Protein AF-A0A378J389-F1 (afdb_monomer_lite)

Secondary structure (DSSP, 8-state):
--HHHHHHHHHHHHHHHHHHHHTTTTTT--HHHHHTT-HHHHHHHHTT--HHHHHHHHHHHHHHHHHHHHHHHHHHHTT-HHHHHHHHHHHHHHHHHHHHHHHTSS-HHHHHHHHHHHHHHHHTSGGGGSTTHHHHHHHHHHHHHHHHHHTT--PPP--PPPHHHHHHHHHHHHHHHHHHHHTS-------------------

Structure (mmCIF, N/CA/C/O backbone):
data_AF-A0A378J389-F1
#
_entry.id   AF-A0A378J389-F1
#
loop_
_atom_site.group_PDB
_atom_site.id
_atom_site.type_symbol
_atom_site.label_atom_id
_atom_site.label_alt_id
_atom_site.label_comp_id
_atom_site.label_asym_id
_atom_site.label_entity_id
_atom_site.label_seq_id
_atom_site.pdbx_PDB_ins_code
_atom_site.Cartn_x
_atom_site.Cartn_y
_atom_site.Cartn_z
_atom_site.occupancy
_atom_site.B_iso_or_equiv
_atom_site.auth_seq_id
_atom_site.auth_comp_id
_atom_site.auth_asym_id
_atom_site.auth_atom_id
_atom_site.pdbx_PDB_model_num
ATOM 1 N N . MET A 1 1 ? -7.809 10.923 -11.460 1.00 64.62 1 MET A N 1
ATOM 2 C CA . MET A 1 1 ? -6.819 10.128 -10.706 1.00 64.62 1 MET A CA 1
ATOM 3 C C . MET A 1 1 ? -6.470 10.920 -9.461 1.00 64.62 1 MET A C 1
ATOM 5 O O . MET A 1 1 ? -6.227 12.112 -9.600 1.00 64.62 1 MET A O 1
ATOM 9 N N . GLU A 1 2 ? -6.548 10.323 -8.273 1.00 85.56 2 GLU A N 1
ATOM 10 C CA . GLU A 1 2 ? -6.145 11.009 -7.036 1.00 85.56 2 GLU A CA 1
ATOM 11 C C . GLU A 1 2 ? -4.616 11.111 -6.952 1.00 85.56 2 GLU A C 1
ATOM 13 O O . GLU A 1 2 ? -3.917 10.247 -7.480 1.00 85.56 2 GLU A O 1
ATOM 18 N N . GLU A 1 3 ? -4.092 12.140 -6.279 1.00 86.38 3 GLU A N 1
ATOM 19 C CA . GLU A 1 3 ? -2.645 12.399 -6.214 1.00 86.38 3 GLU A CA 1
ATOM 20 C C . GLU A 1 3 ? -1.865 11.205 -5.642 1.00 86.38 3 GLU A C 1
ATOM 22 O O . GLU A 1 3 ? -0.914 10.741 -6.265 1.00 86.38 3 GLU A O 1
ATOM 27 N N . ASN A 1 4 ? -2.312 10.641 -4.515 1.00 86.88 4 ASN A N 1
ATOM 28 C CA . ASN A 1 4 ? -1.621 9.515 -3.874 1.00 86.88 4 ASN A CA 1
ATOM 29 C C . ASN A 1 4 ? -1.619 8.260 -4.760 1.00 86.88 4 ASN A C 1
ATOM 31 O O . ASN A 1 4 ? -0.633 7.526 -4.782 1.00 86.88 4 ASN A O 1
ATOM 35 N N . HIS A 1 5 ? -2.689 8.042 -5.536 1.00 92.25 5 HIS A N 1
ATOM 36 C CA . HIS A 1 5 ? -2.737 6.956 -6.517 1.00 92.25 5 HIS A CA 1
ATOM 37 C C . HIS A 1 5 ? -1.749 7.199 -7.656 1.00 92.25 5 HIS A C 1
ATOM 39 O O . HIS A 1 5 ? -0.989 6.300 -7.997 1.00 92.25 5 HIS A O 1
ATOM 45 N N . PHE A 1 6 ? -1.716 8.412 -8.212 1.00 91.00 6 PHE A N 1
ATOM 46 C CA . PHE A 1 6 ? -0.769 8.769 -9.268 1.00 91.00 6 PHE A CA 1
ATOM 47 C C . PHE A 1 6 ? 0.686 8.588 -8.818 1.00 91.00 6 PHE A C 1
ATOM 49 O O . PHE A 1 6 ? 1.478 7.982 -9.541 1.00 91.00 6 PHE A O 1
ATOM 56 N N . VAL A 1 7 ? 1.032 9.062 -7.619 1.00 90.19 7 VAL A N 1
ATOM 57 C CA . VAL A 1 7 ? 2.384 8.933 -7.055 1.00 90.19 7 VAL A CA 1
ATOM 58 C C . VAL A 1 7 ? 2.763 7.463 -6.894 1.00 90.19 7 VAL A C 1
ATOM 60 O O . VAL A 1 7 ? 3.784 7.044 -7.434 1.00 90.19 7 VAL A O 1
ATOM 63 N N . LEU A 1 8 ? 1.921 6.660 -6.236 1.00 92.56 8 LEU A N 1
ATOM 64 C CA . LEU A 1 8 ? 2.205 5.240 -6.025 1.00 92.56 8 LEU A CA 1
ATOM 65 C C . LEU A 1 8 ? 2.329 4.484 -7.357 1.00 92.56 8 LEU A C 1
ATOM 67 O O . LEU A 1 8 ? 3.293 3.752 -7.566 1.00 92.56 8 LEU A O 1
ATOM 71 N N . PHE A 1 9 ? 1.387 4.698 -8.279 1.00 93.38 9 PHE A N 1
ATOM 72 C CA . PHE A 1 9 ? 1.387 4.071 -9.601 1.00 93.38 9 PHE A CA 1
ATOM 73 C C . PHE A 1 9 ? 2.662 4.393 -10.386 1.00 93.38 9 PHE A C 1
ATOM 75 O O . PHE A 1 9 ? 3.347 3.494 -10.872 1.00 93.38 9 PHE A O 1
ATOM 82 N N . THR A 1 10 ? 3.014 5.675 -10.485 1.00 92.00 10 THR A N 1
ATOM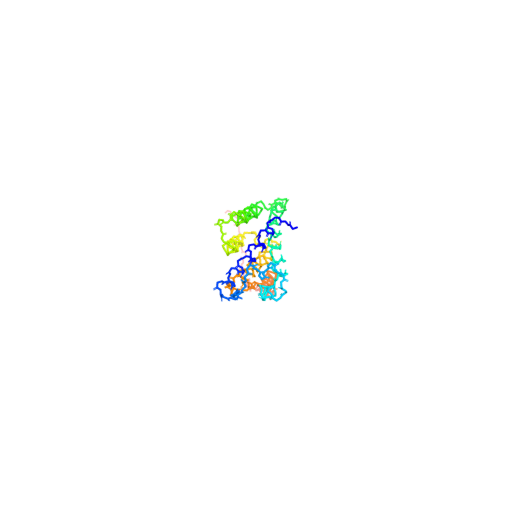 83 C CA . THR A 1 10 ? 4.190 6.102 -11.254 1.00 92.00 10 THR A CA 1
ATOM 84 C C . THR A 1 10 ? 5.492 5.617 -10.630 1.00 92.00 10 THR A C 1
ATOM 86 O O . THR A 1 10 ? 6.368 5.158 -11.359 1.00 92.00 10 THR A O 1
ATOM 89 N N . GLN A 1 11 ? 5.623 5.644 -9.305 1.00 90.75 11 GLN A N 1
ATOM 90 C CA . GLN A 1 11 ? 6.822 5.147 -8.632 1.00 90.75 11 GLN A CA 1
ATOM 91 C C . GLN A 1 11 ? 6.994 3.631 -8.769 1.00 90.75 11 GLN A C 1
ATOM 93 O O . GLN A 1 11 ? 8.120 3.178 -8.972 1.00 90.75 11 GLN A O 1
ATOM 98 N N . VAL A 1 12 ? 5.908 2.848 -8.728 1.00 91.81 12 VAL A N 1
ATOM 99 C CA . VAL A 1 12 ? 5.960 1.405 -9.021 1.00 91.81 12 VAL A CA 1
ATOM 100 C C . VAL A 1 12 ? 6.479 1.171 -10.439 1.00 91.81 12 VAL A C 1
ATOM 102 O O . VAL A 1 12 ? 7.431 0.413 -10.616 1.00 91.81 12 VAL A O 1
ATOM 105 N N . LEU A 1 13 ? 5.928 1.867 -11.441 1.00 90.62 13 LEU A N 1
ATOM 106 C CA . LEU A 1 13 ? 6.388 1.728 -12.826 1.00 90.62 13 LEU A CA 1
ATOM 107 C C . LEU A 1 13 ? 7.851 2.136 -12.996 1.00 90.62 13 LEU A C 1
ATOM 109 O O . LEU A 1 13 ? 8.613 1.419 -13.639 1.00 90.62 13 LEU A O 1
ATOM 113 N N . LEU A 1 14 ? 8.267 3.259 -12.406 1.00 88.69 14 LEU A N 1
ATOM 114 C CA . LEU A 1 14 ? 9.658 3.704 -12.461 1.00 88.69 14 LEU A CA 1
ATOM 115 C C . LEU A 1 14 ? 10.602 2.679 -11.831 1.00 88.69 14 LEU A C 1
ATOM 117 O O . LEU A 1 14 ? 11.684 2.449 -12.365 1.00 88.69 14 LEU A O 1
ATOM 121 N N . ASN A 1 15 ? 10.195 2.040 -10.733 1.00 87.25 15 ASN A N 1
ATOM 122 C CA . ASN A 1 15 ? 10.995 1.001 -10.099 1.00 87.25 15 ASN A CA 1
ATOM 123 C C . ASN A 1 15 ? 11.129 -0.235 -11.004 1.00 87.25 15 ASN A C 1
ATOM 125 O O . ASN A 1 15 ? 12.244 -0.665 -11.280 1.00 87.25 15 ASN A O 1
ATOM 129 N N . ILE A 1 16 ? 10.024 -0.726 -11.576 1.00 87.12 16 ILE A N 1
ATOM 130 C CA . ILE A 1 16 ? 10.039 -1.852 -12.529 1.00 87.12 16 ILE A CA 1
ATOM 131 C C . ILE A 1 16 ? 10.937 -1.547 -13.737 1.00 87.12 16 ILE A C 1
ATOM 133 O O . ILE A 1 16 ? 11.738 -2.383 -14.155 1.00 87.12 16 ILE A O 1
ATOM 137 N N . LEU A 1 17 ? 10.839 -0.339 -14.299 1.00 85.31 17 LEU A N 1
ATOM 138 C CA . LEU A 1 17 ? 11.673 0.079 -15.428 1.00 85.31 17 LEU A CA 1
ATOM 139 C C . LEU A 1 17 ? 13.155 0.186 -15.048 1.00 85.31 17 LEU A C 1
ATOM 141 O O . LEU A 1 17 ? 14.019 -0.174 -15.849 1.00 85.31 17 LEU A O 1
ATOM 145 N N . ASN A 1 18 ? 13.459 0.654 -13.836 1.00 84.56 18 ASN A N 1
ATOM 146 C CA . ASN A 1 18 ? 14.826 0.701 -13.326 1.00 84.56 18 ASN A CA 1
ATOM 147 C C . ASN A 1 18 ? 15.411 -0.702 -13.141 1.00 84.56 18 ASN A C 1
ATOM 149 O O . ASN A 1 18 ? 16.563 -0.911 -13.512 1.00 84.56 18 ASN A O 1
ATOM 153 N N . GLU A 1 19 ? 14.639 -1.659 -12.627 1.00 84.06 19 GLU A N 1
ATOM 154 C CA . GLU A 1 19 ? 15.080 -3.053 -12.508 1.00 84.06 19 GLU A CA 1
ATOM 155 C C . GLU A 1 19 ? 15.319 -3.681 -13.883 1.00 84.06 19 GLU A C 1
ATOM 157 O O . GLU A 1 19 ? 16.416 -4.167 -14.145 1.00 84.06 19 GLU A O 1
ATOM 162 N N . LYS A 1 20 ? 14.390 -3.527 -14.835 1.00 85.00 20 LYS A N 1
ATOM 163 C CA . LYS A 1 20 ? 14.614 -3.970 -16.224 1.00 85.00 20 LYS A CA 1
ATOM 164 C C . LYS A 1 20 ? 15.880 -3.375 -16.842 1.00 85.00 20 LYS A C 1
ATOM 166 O O . LYS A 1 20 ? 16.585 -4.051 -17.589 1.00 85.00 20 LYS A O 1
ATOM 171 N N . LYS A 1 21 ? 16.169 -2.102 -16.553 1.00 83.50 21 LYS A N 1
ATOM 172 C CA . LYS A 1 21 ? 17.396 -1.442 -17.006 1.00 83.50 21 LYS A CA 1
ATOM 173 C C . LYS A 1 21 ? 18.640 -2.049 -16.352 1.00 83.50 21 LYS A C 1
ATOM 175 O O . LYS A 1 21 ? 19.633 -2.241 -17.042 1.00 83.50 21 LYS A O 1
ATOM 180 N N . LYS A 1 22 ? 18.606 -2.356 -15.051 1.00 83.88 22 LYS A N 1
ATOM 181 C CA . LYS A 1 22 ? 19.713 -3.031 -14.347 1.00 83.88 22 LYS A CA 1
ATOM 182 C C . LYS A 1 22 ? 19.955 -4.446 -14.876 1.00 83.88 22 LYS A C 1
ATOM 184 O O . LYS A 1 22 ? 21.102 -4.867 -14.952 1.00 83.88 22 LYS A O 1
ATOM 189 N N . GLU A 1 23 ? 18.896 -5.146 -15.273 1.00 85.31 23 GLU A N 1
ATOM 190 C CA . GLU A 1 23 ? 18.946 -6.486 -15.875 1.00 85.31 23 GLU A CA 1
ATOM 191 C C . GLU A 1 23 ? 19.407 -6.488 -17.346 1.00 85.31 23 GLU A C 1
ATOM 193 O O . GLU A 1 23 ? 19.479 -7.550 -17.961 1.00 85.31 23 GLU A O 1
ATOM 198 N N . GLY A 1 24 ? 19.673 -5.322 -17.947 1.00 84.12 24 GLY A N 1
ATOM 199 C CA . GLY A 1 24 ? 20.042 -5.201 -19.363 1.00 84.12 24 GLY A CA 1
ATOM 200 C C . GLY A 1 24 ? 18.889 -5.468 -20.342 1.00 84.12 24 GLY A C 1
ATOM 201 O O . GLY A 1 24 ? 19.076 -5.485 -21.555 1.00 84.12 24 GLY A O 1
ATOM 202 N N . ARG A 1 25 ? 17.651 -5.631 -19.855 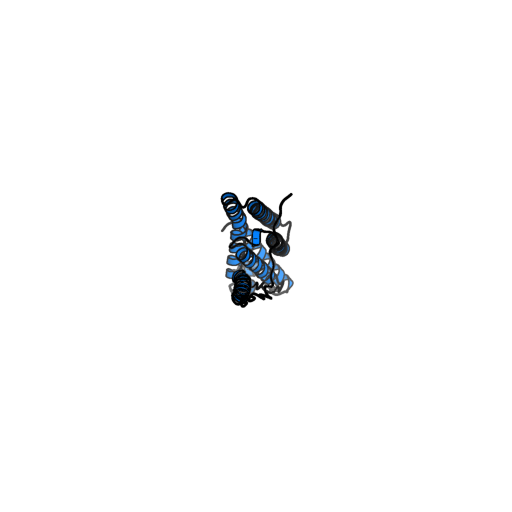1.00 80.19 25 ARG A N 1
ATOM 203 C CA . ARG A 1 25 ? 16.466 -5.910 -20.694 1.00 80.19 25 ARG A CA 1
ATOM 204 C C . ARG A 1 25 ? 16.022 -4.719 -21.540 1.00 80.19 25 ARG A C 1
ATOM 206 O O . ARG A 1 25 ? 15.191 -4.872 -22.427 1.00 80.19 25 ARG A O 1
ATOM 213 N N . LEU A 1 26 ? 16.553 -3.536 -21.243 1.00 80.94 26 LEU A N 1
ATOM 214 C CA . LEU A 1 26 ? 16.346 -2.307 -22.009 1.00 80.94 26 LEU A CA 1
ATOM 215 C C . LEU A 1 26 ? 17.636 -1.853 -22.713 1.00 80.94 26 LEU A C 1
ATOM 217 O O . LEU A 1 26 ? 17.726 -0.700 -23.143 1.00 80.94 26 LEU A O 1
ATOM 221 N N . ASP A 1 27 ? 18.637 -2.731 -22.830 1.00 80.00 27 ASP A N 1
ATOM 222 C CA . ASP A 1 27 ? 19.871 -2.424 -23.548 1.00 80.00 27 ASP A CA 1
ATOM 223 C C . ASP A 1 27 ? 19.568 -2.154 -25.026 1.00 80.00 27 ASP A C 1
ATOM 225 O O . ASP A 1 27 ? 18.844 -2.890 -25.693 1.00 80.00 27 ASP A O 1
ATOM 229 N N . GLY A 1 28 ? 20.101 -1.046 -25.540 1.00 73.75 28 GLY A N 1
ATOM 230 C CA . GLY A 1 28 ? 19.821 -0.578 -26.899 1.00 73.75 28 GLY A CA 1
ATOM 231 C C . GLY A 1 28 ? 18.602 0.341 -27.028 1.00 73.75 28 GLY A C 1
ATOM 232 O O . GLY A 1 28 ? 18.450 0.965 -28.074 1.00 73.75 28 GLY A O 1
ATOM 233 N N . VAL A 1 29 ? 17.788 0.520 -25.979 1.00 77.19 29 VAL A N 1
ATOM 234 C CA . VAL A 1 29 ? 16.729 1.544 -25.967 1.00 77.19 29 VAL A CA 1
ATOM 235 C C . VAL A 1 29 ? 17.348 2.911 -25.688 1.00 77.19 29 VAL A C 1
ATOM 237 O O . VAL A 1 29 ? 17.803 3.190 -24.576 1.00 77.19 29 VAL A O 1
ATOM 240 N N . THR A 1 30 ? 17.350 3.804 -26.681 1.00 72.62 30 THR A N 1
ATOM 241 C CA . THR A 1 30 ? 17.824 5.180 -26.491 1.00 72.62 30 THR A CA 1
ATOM 242 C C . THR A 1 30 ? 16.673 6.163 -26.298 1.00 72.62 30 THR A C 1
ATOM 244 O O . THR A 1 30 ? 15.540 5.951 -26.730 1.00 72.62 30 THR A O 1
ATOM 247 N N . TYR A 1 31 ? 16.981 7.320 -25.707 1.00 68.19 31 TYR A N 1
ATOM 248 C CA . TYR A 1 31 ? 16.028 8.428 -25.597 1.00 68.19 31 TYR A CA 1
ATOM 249 C C . TYR A 1 31 ? 15.457 8.859 -26.963 1.00 68.19 31 TYR A C 1
ATOM 251 O O . TYR A 1 31 ? 14.295 9.250 -27.056 1.00 68.19 31 TYR A O 1
ATOM 259 N N . LYS A 1 32 ? 16.246 8.746 -28.043 1.00 74.12 32 LYS A N 1
ATOM 260 C CA . LYS A 1 32 ? 15.783 9.062 -29.402 1.00 74.12 32 LYS A CA 1
ATOM 261 C C . LYS A 1 32 ? 14.714 8.086 -29.888 1.00 74.12 32 LYS A C 1
ATOM 263 O O . LYS A 1 32 ? 13.787 8.520 -30.566 1.00 74.12 32 LYS A O 1
ATOM 268 N N . ASP A 1 33 ? 14.822 6.813 -29.532 1.00 69.44 33 ASP A N 1
ATOM 269 C CA . ASP A 1 33 ? 13.884 5.775 -29.972 1.00 69.44 33 ASP A CA 1
ATOM 270 C C . ASP A 1 33 ? 12.539 5.917 -29.247 1.00 69.44 33 ASP A C 1
ATOM 272 O O . ASP A 1 33 ? 11.474 5.822 -29.857 1.00 69.44 33 ASP A O 1
ATOM 276 N N . VAL A 1 34 ? 12.583 6.307 -27.967 1.00 69.31 34 VAL A N 1
ATOM 277 C CA . VAL A 1 34 ? 11.392 6.679 -27.186 1.00 69.31 34 VAL A CA 1
ATOM 278 C C . VAL A 1 34 ? 10.692 7.909 -27.782 1.00 69.31 34 VAL A C 1
ATOM 280 O O . VAL A 1 34 ? 9.468 7.916 -27.929 1.00 69.31 34 VAL A O 1
ATOM 283 N N . LEU A 1 35 ? 11.445 8.945 -28.175 1.00 70.19 35 LEU A N 1
ATOM 284 C CA . LEU A 1 35 ? 10.883 10.169 -28.763 1.00 70.19 35 LEU A CA 1
ATOM 285 C C . LEU A 1 35 ? 10.208 9.945 -30.121 1.00 70.19 35 LEU A C 1
ATOM 287 O O . LEU A 1 35 ? 9.231 10.626 -30.437 1.00 70.19 35 LEU A O 1
ATOM 291 N N . LYS A 1 36 ? 10.703 8.993 -30.918 1.00 77.25 36 LYS A N 1
ATOM 292 C CA . LYS A 1 36 ? 10.116 8.635 -32.217 1.00 77.25 36 LYS A CA 1
ATOM 293 C C . LYS A 1 36 ? 8.799 7.863 -32.100 1.00 77.25 36 LYS A C 1
ATOM 295 O O . LYS A 1 36 ? 8.143 7.664 -33.118 1.00 77.25 36 LYS A O 1
ATOM 300 N N . LYS A 1 37 ? 8.388 7.474 -30.883 1.00 65.88 37 LYS A N 1
ATOM 301 C CA . LYS A 1 37 ? 7.167 6.696 -30.608 1.00 65.88 37 LYS A CA 1
ATOM 302 C C . LYS A 1 37 ? 7.091 5.410 -31.435 1.00 65.88 37 LYS A C 1
ATOM 304 O O . LYS A 1 37 ? 6.016 5.026 -31.892 1.00 65.88 37 LYS A O 1
ATOM 309 N N . GLU A 1 38 ? 8.228 4.755 -31.650 1.00 73.62 38 GLU A N 1
ATOM 310 C CA . GLU A 1 38 ? 8.248 3.481 -32.361 1.00 73.62 38 GLU A CA 1
ATOM 311 C C . GLU A 1 38 ? 7.512 2.429 -31.522 1.00 73.62 38 GLU A C 1
ATOM 313 O O . GLU A 1 38 ? 7.864 2.192 -30.363 1.00 73.62 38 GLU A O 1
ATOM 318 N N . ASN A 1 39 ? 6.475 1.808 -32.095 1.00 76.50 39 ASN A N 1
ATOM 319 C CA . ASN A 1 39 ? 5.647 0.825 -31.385 1.00 76.50 39 ASN A CA 1
ATOM 320 C C . ASN A 1 39 ? 6.500 -0.313 -30.802 1.00 76.50 39 ASN A C 1
ATOM 322 O O . ASN A 1 39 ? 6.307 -0.679 -29.654 1.00 76.50 39 ASN A O 1
ATOM 326 N N . ASN A 1 40 ? 7.535 -0.753 -31.521 1.00 80.31 40 ASN A N 1
ATOM 327 C CA . ASN A 1 40 ? 8.441 -1.814 -31.075 1.00 80.31 40 ASN A CA 1
ATOM 328 C C . ASN A 1 40 ? 9.194 -1.464 -29.777 1.00 80.31 40 ASN A C 1
ATOM 330 O O . ASN A 1 40 ? 9.397 -2.322 -28.923 1.00 80.31 40 ASN A O 1
ATOM 334 N N . VAL A 1 41 ? 9.601 -0.202 -29.610 1.00 79.94 41 VAL A N 1
ATOM 335 C CA . VAL A 1 41 ? 10.307 0.272 -28.405 1.00 79.94 41 VAL A CA 1
ATOM 336 C C . VAL A 1 41 ? 9.339 0.352 -27.234 1.00 79.94 41 VAL A C 1
ATOM 338 O O . VAL A 1 41 ? 9.673 -0.029 -26.114 1.00 79.94 41 VAL A O 1
ATOM 341 N N . ARG A 1 42 ? 8.117 0.829 -27.494 1.00 79.31 42 ARG A N 1
ATOM 342 C CA . ARG A 1 42 ? 7.044 0.843 -26.501 1.00 79.31 42 ARG A CA 1
ATOM 343 C C . ARG A 1 42 ? 6.718 -0.578 -26.037 1.00 79.31 42 ARG A C 1
ATOM 345 O O . ARG A 1 42 ? 6.635 -0.797 -24.833 1.00 79.31 42 ARG A O 1
ATOM 352 N N . ASP A 1 43 ? 6.568 -1.513 -26.965 1.00 84.31 43 ASP A N 1
ATOM 353 C CA . ASP A 1 43 ? 6.239 -2.905 -26.665 1.00 84.31 43 ASP A CA 1
ATOM 354 C C . ASP A 1 43 ? 7.352 -3.564 -25.842 1.00 84.31 43 ASP A C 1
ATOM 356 O O . ASP A 1 43 ? 7.060 -4.191 -24.830 1.00 84.31 43 ASP A O 1
ATOM 360 N N . LEU A 1 44 ? 8.625 -3.318 -26.178 1.00 84.38 44 LEU A N 1
ATOM 361 C CA . LEU A 1 44 ? 9.777 -3.799 -25.406 1.00 84.38 44 LEU A CA 1
ATOM 362 C C . LEU A 1 44 ? 9.808 -3.241 -23.970 1.00 84.38 44 LEU A C 1
ATOM 364 O O . LEU A 1 44 ? 10.035 -3.972 -23.003 1.00 84.38 44 LEU A O 1
ATOM 368 N N . ILE A 1 45 ? 9.542 -1.940 -23.803 1.00 82.62 45 ILE A N 1
ATOM 369 C CA . ILE A 1 45 ? 9.490 -1.295 -22.481 1.00 82.62 45 ILE A CA 1
ATOM 370 C C . ILE A 1 45 ? 8.418 -1.951 -21.604 1.00 82.62 45 ILE A C 1
ATOM 372 O O . ILE A 1 45 ? 8.677 -2.263 -20.437 1.00 82.62 45 ILE A O 1
ATOM 376 N N . TRP A 1 46 ? 7.233 -2.201 -22.164 1.00 86.44 46 TRP A N 1
ATOM 377 C CA . TRP A 1 46 ? 6.086 -2.735 -21.425 1.00 86.44 46 TRP A CA 1
ATOM 378 C C . TRP A 1 46 ? 5.987 -4.263 -21.432 1.00 86.44 46 TRP A C 1
ATOM 380 O O . TRP A 1 46 ?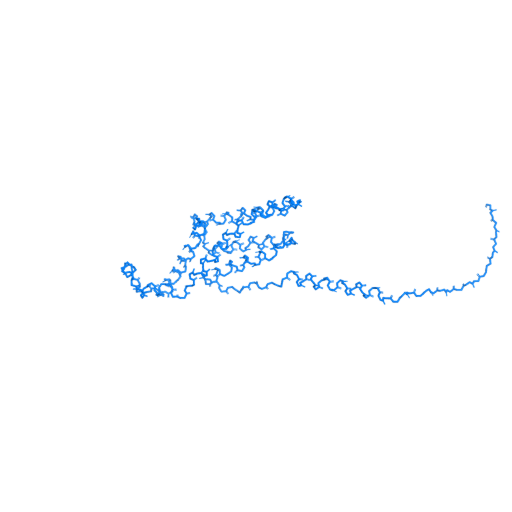 5.121 -4.813 -20.761 1.00 86.44 46 TRP A O 1
ATOM 390 N N . GLU A 1 47 ? 6.893 -4.964 -22.111 1.00 87.00 47 GLU A N 1
ATOM 391 C CA . GLU A 1 47 ? 6.876 -6.423 -22.209 1.00 87.00 47 GLU A CA 1
ATOM 392 C C . GLU A 1 47 ? 6.873 -7.086 -20.821 1.00 87.00 47 GLU A C 1
ATOM 394 O O . GLU A 1 47 ? 7.769 -6.863 -20.005 1.00 87.00 47 GLU A O 1
ATOM 399 N N . GLY A 1 48 ? 5.863 -7.907 -20.531 1.00 84.06 48 GLY A N 1
ATOM 400 C CA . GLY A 1 48 ? 5.731 -8.573 -19.232 1.00 84.06 48 GLY A CA 1
ATOM 401 C C . GLY A 1 48 ? 5.337 -7.653 -18.068 1.00 84.06 48 GLY A C 1
ATOM 402 O O . GLY A 1 48 ? 5.424 -8.082 -16.922 1.00 84.06 48 GLY A O 1
ATOM 403 N N . ILE A 1 49 ? 4.915 -6.412 -18.337 1.00 86.81 49 ILE A N 1
ATOM 404 C CA . ILE A 1 49 ? 4.334 -5.500 -17.344 1.00 86.81 49 ILE A CA 1
ATOM 405 C C . ILE A 1 49 ? 2.818 -5.463 -17.549 1.00 86.81 49 ILE A C 1
ATOM 407 O O . ILE A 1 49 ? 2.333 -4.962 -18.563 1.00 86.81 49 ILE A O 1
ATOM 411 N N . ASP A 1 50 ? 2.065 -5.947 -16.564 1.00 89.62 50 ASP A N 1
ATOM 412 C CA . ASP A 1 50 ? 0.606 -5.822 -16.544 1.00 89.62 50 ASP A CA 1
ATOM 413 C C . ASP A 1 50 ? 0.205 -4.442 -15.995 1.00 89.62 50 ASP A C 1
ATOM 415 O O . ASP A 1 50 ? 0.022 -4.241 -14.791 1.00 89.62 50 ASP A O 1
ATOM 419 N N . LEU A 1 51 ? 0.134 -3.456 -16.894 1.00 89.00 51 LEU A N 1
ATOM 420 C CA . LEU A 1 51 ? -0.196 -2.071 -16.545 1.00 89.00 51 LEU A CA 1
ATOM 421 C C . LEU A 1 51 ? -1.583 -1.933 -15.911 1.00 89.00 51 LEU A C 1
ATOM 423 O O . LEU A 1 51 ? -1.741 -1.131 -14.988 1.00 89.00 51 LEU A O 1
ATOM 427 N N . ASP A 1 52 ? -2.562 -2.705 -16.384 1.00 91.12 52 ASP A N 1
ATOM 428 C CA . ASP A 1 52 ? -3.940 -2.638 -15.899 1.00 91.12 52 ASP A CA 1
ATOM 429 C C . ASP A 1 52 ? -4.029 -3.190 -14.474 1.00 91.12 52 ASP A C 1
ATOM 431 O O . ASP A 1 52 ? -4.629 -2.565 -13.595 1.00 91.12 52 ASP A O 1
ATOM 435 N N . GLN A 1 53 ? -3.353 -4.310 -14.200 1.00 92.00 53 GLN A N 1
ATOM 436 C CA . GLN A 1 53 ? -3.276 -4.857 -12.851 1.00 92.00 53 GLN A CA 1
ATOM 437 C C . GLN A 1 53 ? -2.545 -3.908 -11.895 1.00 92.00 53 GLN A C 1
ATOM 439 O O . GLN A 1 53 ? -3.028 -3.672 -10.787 1.00 92.00 53 GLN A O 1
ATOM 444 N N . ILE A 1 54 ? -1.408 -3.330 -12.300 1.00 92.12 54 ILE A N 1
ATOM 445 C CA . ILE A 1 54 ? -0.676 -2.364 -11.464 1.00 92.12 54 ILE A CA 1
ATOM 446 C C . ILE A 1 54 ? -1.554 -1.141 -11.179 1.00 92.12 54 ILE A C 1
ATOM 448 O O . ILE A 1 54 ? -1.611 -0.665 -10.041 1.00 92.12 54 ILE A O 1
ATOM 452 N N . TYR A 1 55 ? -2.276 -0.641 -12.182 1.00 93.31 55 TYR A N 1
ATOM 453 C CA . TYR A 1 55 ? -3.184 0.489 -12.018 1.00 93.31 55 TYR A CA 1
ATOM 454 C C . TYR A 1 55 ? -4.296 0.190 -11.008 1.00 93.31 55 TYR A C 1
ATOM 456 O O . TYR A 1 55 ? -4.505 0.980 -10.082 1.00 93.31 55 TYR A O 1
ATOM 464 N N . GLU A 1 56 ? -4.989 -0.942 -11.152 1.00 94.12 56 GLU A N 1
ATOM 465 C CA . GLU A 1 56 ? -6.105 -1.290 -10.270 1.00 94.12 56 GLU A CA 1
ATOM 466 C C . GLU A 1 56 ? -5.638 -1.625 -8.851 1.00 94.12 56 GLU A C 1
ATOM 468 O O . GLU A 1 56 ? -6.214 -1.116 -7.891 1.00 94.12 56 GLU A O 1
ATOM 473 N N . VAL A 1 57 ? -4.546 -2.372 -8.679 1.00 94.00 57 VAL A N 1
ATOM 474 C CA . VAL A 1 57 ? -4.058 -2.715 -7.335 1.00 94.00 57 VAL A CA 1
ATOM 475 C C . VAL A 1 57 ? -3.578 -1.472 -6.583 1.00 94.00 57 VAL A C 1
ATOM 477 O O . VAL A 1 57 ? -3.910 -1.298 -5.410 1.00 94.00 57 VAL A O 1
ATOM 480 N N . THR A 1 58 ? -2.844 -0.565 -7.237 1.00 94.38 58 THR A N 1
ATOM 481 C CA . THR A 1 58 ? -2.397 0.687 -6.593 1.00 94.38 58 THR A CA 1
ATOM 482 C C . THR A 1 58 ? -3.572 1.591 -6.215 1.00 94.38 58 THR A C 1
ATOM 484 O O . THR A 1 58 ? -3.571 2.188 -5.137 1.00 94.38 58 THR A O 1
ATOM 487 N N . LYS A 1 59 ? -4.616 1.640 -7.048 1.00 94.44 59 LYS A N 1
ATOM 488 C CA . LYS A 1 59 ? -5.869 2.347 -6.756 1.00 94.44 59 LYS A CA 1
ATOM 489 C C . LYS A 1 59 ? -6.576 1.759 -5.540 1.00 94.44 59 LYS A C 1
ATOM 491 O O . LYS A 1 59 ? -6.976 2.500 -4.643 1.00 94.44 59 LYS A O 1
ATOM 496 N N . GLU A 1 60 ? -6.719 0.439 -5.490 1.00 94.00 60 GLU A N 1
ATOM 497 C CA . GLU A 1 60 ? -7.380 -0.254 -4.385 1.00 94.00 60 GLU A CA 1
ATOM 498 C C . GLU A 1 60 ? -6.623 -0.081 -3.067 1.00 94.00 60 GLU A C 1
ATOM 500 O O . GLU A 1 60 ? -7.264 0.160 -2.048 1.00 94.00 60 GLU A O 1
ATOM 505 N N . ILE A 1 61 ? -5.285 -0.111 -3.081 1.00 94.12 61 ILE A N 1
ATOM 506 C CA . ILE A 1 61 ? -4.457 0.189 -1.901 1.00 94.12 61 ILE A CA 1
ATOM 507 C C . ILE A 1 61 ? -4.770 1.596 -1.377 1.00 94.12 61 ILE A C 1
ATOM 509 O O . ILE A 1 61 ? -5.082 1.759 -0.196 1.00 94.12 61 ILE A O 1
ATOM 513 N N . CYS A 1 62 ? -4.754 2.615 -2.245 1.00 92.00 62 CYS A N 1
ATOM 514 C CA . CYS A 1 62 ? -5.053 3.992 -1.842 1.00 92.00 62 CYS A CA 1
ATOM 515 C C . CYS A 1 62 ? -6.474 4.146 -1.280 1.00 92.00 62 CYS A C 1
ATOM 517 O O . CYS A 1 62 ? -6.666 4.833 -0.275 1.00 92.00 62 CYS A O 1
ATOM 519 N N . VAL A 1 63 ? -7.463 3.490 -1.895 1.00 91.56 63 VAL A N 1
ATOM 520 C CA . VAL A 1 63 ? -8.851 3.495 -1.414 1.00 91.56 63 VAL A CA 1
ATOM 521 C C . VAL A 1 63 ? -8.959 2.817 -0.049 1.00 91.56 63 VAL A C 1
ATOM 523 O O . VAL A 1 63 ? -9.571 3.372 0.861 1.00 91.56 63 VAL A O 1
ATOM 526 N N . GLN A 1 64 ? -8.363 1.637 0.124 1.00 91.44 64 GLN A N 1
ATOM 527 C CA . GLN A 1 64 ? -8.444 0.880 1.373 1.00 91.44 64 GLN A CA 1
ATOM 528 C C . GLN A 1 64 ? -7.714 1.581 2.525 1.00 91.44 64 GLN A C 1
ATOM 530 O O . GLN A 1 64 ? -8.230 1.591 3.640 1.00 91.44 64 GLN A O 1
ATOM 535 N N . PHE A 1 65 ? -6.588 2.253 2.269 1.00 91.69 65 PHE A N 1
ATOM 536 C CA . PHE A 1 65 ? -5.913 3.062 3.292 1.00 91.69 65 PHE A CA 1
ATOM 537 C C . PHE A 1 65 ? -6.845 4.154 3.840 1.00 91.69 65 PHE A C 1
ATOM 539 O O . PHE A 1 65 ? -6.989 4.296 5.052 1.00 91.69 65 PHE A O 1
ATOM 546 N N . LYS A 1 66 ? -7.571 4.858 2.959 1.00 88.75 66 LYS A N 1
ATOM 547 C CA . LYS A 1 66 ? -8.549 5.888 3.357 1.00 88.75 66 LYS A CA 1
ATOM 548 C C . LYS A 1 66 ? -9.770 5.325 4.088 1.00 88.75 66 LYS A C 1
ATOM 550 O O . LYS A 1 66 ? -10.372 6.017 4.906 1.00 88.75 66 LYS A O 1
ATOM 555 N N . GLN A 1 67 ? -10.151 4.078 3.809 1.00 92.12 67 GLN A N 1
ATOM 556 C CA . GLN A 1 67 ? -11.298 3.438 4.458 1.00 92.12 67 GLN A CA 1
ATOM 557 C C . GLN A 1 67 ? -11.081 3.180 5.954 1.00 92.12 67 GLN A C 1
ATOM 559 O O . GLN A 1 67 ? -12.064 3.002 6.671 1.00 92.12 67 GLN A O 1
ATOM 564 N N . PHE A 1 68 ? -9.842 3.168 6.457 1.00 92.44 68 PHE A N 1
ATOM 565 C CA . PHE A 1 68 ? -9.606 3.022 7.895 1.00 92.44 68 PHE A CA 1
ATOM 566 C C . PHE A 1 68 ? -10.144 4.206 8.701 1.00 92.44 68 PHE A C 1
ATOM 568 O O . PHE A 1 68 ? -10.748 3.979 9.748 1.00 92.44 68 PHE A O 1
ATOM 575 N N . SER A 1 69 ? -10.031 5.436 8.190 1.00 92.00 69 SER A N 1
ATOM 576 C CA . SER A 1 69 ? -10.577 6.625 8.858 1.00 92.00 69 SER A CA 1
ATOM 577 C C . SER A 1 69 ? -12.101 6.570 8.956 1.00 92.00 69 SER A C 1
ATOM 579 O O . SER A 1 69 ? -12.656 6.736 10.039 1.00 92.00 69 SER A O 1
ATOM 581 N N . SER A 1 70 ? -12.794 6.246 7.857 1.00 93.25 70 SER A N 1
ATOM 582 C CA . SER A 1 70 ? -14.260 6.138 7.880 1.00 93.25 70 SER A CA 1
ATOM 583 C C . SER A 1 70 ? -14.744 4.980 8.755 1.00 93.25 70 SER A C 1
ATOM 585 O O . SER A 1 70 ? -15.710 5.127 9.502 1.00 93.25 70 SER A O 1
ATOM 587 N N . LYS A 1 71 ? -14.041 3.841 8.731 1.00 92.94 71 LYS A N 1
ATOM 588 C CA . LYS A 1 71 ? -14.325 2.717 9.630 1.00 92.94 71 LYS A CA 1
ATOM 589 C C . LYS A 1 71 ? -14.100 3.086 11.097 1.00 92.94 71 LYS A C 1
ATOM 591 O O . LYS A 1 71 ? -14.887 2.650 11.930 1.00 92.94 71 LYS A O 1
ATOM 596 N N . ALA A 1 72 ? -13.071 3.870 11.422 1.00 93.69 72 ALA A N 1
ATOM 597 C CA . ALA A 1 72 ? -12.828 4.337 12.785 1.00 93.69 72 ALA A CA 1
ATOM 598 C C . ALA A 1 72 ? -14.005 5.175 13.307 1.00 93.69 72 ALA A C 1
ATOM 600 O O . ALA A 1 72 ? -14.496 4.926 14.408 1.00 93.69 72 ALA A O 1
ATOM 601 N N . ASP A 1 73 ? -14.521 6.095 12.492 1.00 94.19 73 ASP A N 1
ATOM 602 C CA . ASP A 1 73 ? -15.667 6.929 12.866 1.00 94.19 73 ASP A CA 1
ATOM 603 C C . ASP A 1 73 ? -16.948 6.100 13.060 1.00 94.19 73 ASP A C 1
ATOM 605 O O . ASP A 1 73 ? -17.735 6.350 13.976 1.00 94.19 73 ASP A O 1
ATOM 609 N N . ASP A 1 74 ? -17.158 5.073 12.234 1.00 94.19 74 ASP A N 1
ATOM 610 C CA . ASP A 1 74 ? -18.286 4.150 12.386 1.00 94.19 74 ASP A CA 1
ATOM 611 C C . ASP A 1 74 ? -18.171 3.278 13.644 1.00 94.19 74 ASP A C 1
ATOM 613 O O . ASP A 1 74 ? -19.177 2.999 14.302 1.00 94.19 74 ASP A O 1
ATOM 617 N N . LEU A 1 75 ? -16.958 2.853 14.008 1.00 94.81 75 LEU A N 1
ATOM 618 C CA . LEU A 1 75 ? -16.699 2.129 15.254 1.00 94.81 75 LEU A CA 1
ATOM 619 C C . LEU A 1 75 ? -16.993 2.997 16.474 1.00 94.81 75 LEU A C 1
ATOM 621 O O . LEU A 1 75 ? -17.653 2.538 17.409 1.00 94.81 75 LEU A O 1
ATOM 625 N N . GLU A 1 76 ? -16.582 4.260 16.431 1.00 95.06 76 GLU A N 1
ATOM 626 C CA . GLU A 1 76 ? -16.821 5.218 17.504 1.00 95.06 76 GLU A CA 1
ATOM 627 C C . GLU A 1 76 ? -18.321 5.462 17.718 1.00 95.06 76 GLU A C 1
ATOM 629 O O . GLU A 1 76 ? -18.806 5.351 18.846 1.00 95.06 76 GLU A O 1
ATOM 634 N N . LYS A 1 77 ? -19.092 5.661 16.636 1.00 95.31 77 LYS A N 1
ATOM 635 C CA . LYS A 1 77 ? -20.565 5.786 16.690 1.00 95.31 77 LYS A CA 1
ATOM 636 C C . LYS A 1 77 ? -21.252 4.553 17.276 1.00 95.31 77 LYS A C 1
ATOM 638 O O . LYS A 1 77 ? -22.317 4.666 17.876 1.00 95.31 77 LYS A O 1
ATOM 643 N N . ARG A 1 78 ? -20.660 3.372 17.091 1.00 93.38 78 ARG A N 1
ATOM 644 C CA . ARG A 1 78 ? -21.171 2.091 17.601 1.00 93.38 78 ARG A CA 1
ATOM 645 C C . ARG A 1 78 ? -20.704 1.774 19.026 1.00 93.38 78 ARG A C 1
ATOM 647 O O . ARG A 1 78 ? -21.089 0.737 19.555 1.00 93.38 78 ARG A O 1
ATOM 654 N N . GLY A 1 79 ? -19.903 2.646 19.644 1.00 94.12 79 GLY A N 1
ATOM 655 C CA . GLY A 1 79 ? -19.417 2.499 21.019 1.00 94.12 79 GLY A CA 1
ATOM 656 C C . GLY A 1 79 ? -18.093 1.741 21.168 1.00 94.12 79 GLY A C 1
ATOM 657 O O . GLY A 1 79 ? -17.615 1.591 22.291 1.00 94.12 79 GLY A O 1
ATOM 658 N N . TYR A 1 80 ? -17.462 1.316 20.070 1.00 94.69 80 TYR A N 1
ATOM 659 C CA . TYR A 1 80 ? -16.169 0.617 20.067 1.00 94.69 80 TYR A CA 1
ATOM 660 C C . TYR A 1 80 ? -15.006 1.617 20.124 1.00 94.69 80 TYR A C 1
ATOM 662 O O . TYR A 1 80 ? -14.266 1.795 19.157 1.00 94.69 80 TYR A O 1
ATOM 670 N N . LYS A 1 81 ? -14.878 2.345 21.242 1.00 94.31 81 LYS A N 1
ATOM 671 C CA . LYS A 1 81 ? -13.902 3.445 21.383 1.00 94.31 81 LYS A CA 1
ATOM 672 C C . LYS A 1 81 ? -12.450 2.985 21.228 1.00 94.31 81 LYS A C 1
ATOM 674 O O . LYS A 1 81 ? -11.660 3.682 20.597 1.00 94.31 81 LYS A O 1
ATOM 679 N N . THR A 1 82 ? -12.107 1.826 21.788 1.00 94.88 82 THR A N 1
ATOM 680 C CA . THR A 1 82 ? -10.749 1.268 21.714 1.00 94.88 82 THR A CA 1
ATOM 681 C C . THR A 1 82 ? -10.395 0.902 20.275 1.00 94.88 82 THR A C 1
ATOM 683 O O . THR A 1 82 ? -9.370 1.336 19.756 1.00 94.88 82 THR A O 1
ATOM 686 N N . GLU A 1 83 ? -11.275 0.172 19.592 1.00 94.81 83 GLU A N 1
ATOM 687 C CA . GLU A 1 83 ? -11.080 -0.270 18.211 1.00 94.81 83 GLU A CA 1
ATOM 688 C C . GLU A 1 83 ? -11.102 0.902 17.226 1.00 94.81 83 GLU A C 1
ATOM 690 O O . GLU A 1 83 ? -10.326 0.912 16.272 1.00 94.81 83 GLU A O 1
ATOM 695 N N . ALA A 1 84 ? -11.925 1.925 17.481 1.00 95.25 84 ALA A N 1
ATOM 696 C CA . ALA A 1 84 ? -11.885 3.182 16.738 1.00 95.25 84 ALA A CA 1
ATOM 697 C C . ALA A 1 84 ? -10.518 3.871 16.869 1.00 95.25 84 ALA A C 1
ATOM 699 O O . ALA A 1 84 ? -9.961 4.323 15.870 1.00 95.25 84 ALA A O 1
ATOM 700 N N . GLY A 1 85 ? -9.949 3.906 18.080 1.00 95.81 85 GLY A N 1
ATOM 701 C CA . GLY A 1 85 ? -8.603 4.427 18.325 1.00 95.81 85 GLY A CA 1
ATOM 702 C C . GLY A 1 85 ? -7.530 3.673 17.536 1.00 95.81 85 GLY A C 1
ATOM 703 O O . GLY A 1 85 ? -6.711 4.301 16.870 1.00 95.81 85 GLY A O 1
ATOM 704 N N . ILE A 1 86 ? -7.583 2.338 17.535 1.00 95.62 86 ILE A N 1
ATOM 705 C CA . ILE A 1 86 ? -6.647 1.490 16.779 1.00 95.62 86 ILE A CA 1
ATOM 706 C C . ILE A 1 86 ? -6.782 1.737 15.270 1.00 95.62 86 ILE A C 1
ATOM 708 O O . ILE A 1 86 ? -5.781 1.953 14.591 1.00 95.62 86 ILE A O 1
ATOM 712 N N . ALA A 1 87 ? -8.007 1.753 14.738 1.00 95.38 87 ALA A N 1
ATOM 713 C CA . ALA A 1 87 ? -8.252 1.994 13.316 1.00 95.38 87 ALA A CA 1
ATOM 714 C C . ALA A 1 87 ? -7.791 3.396 12.875 1.00 95.38 87 ALA A C 1
ATOM 716 O O . ALA A 1 87 ? -7.229 3.546 11.791 1.00 95.38 87 ALA A O 1
ATOM 717 N N . ARG A 1 88 ? -7.979 4.414 13.723 1.00 95.69 88 ARG A N 1
ATOM 718 C CA . ARG A 1 88 ? -7.528 5.790 13.469 1.00 95.69 88 ARG A CA 1
ATOM 719 C C . ARG A 1 88 ? -6.006 5.922 13.515 1.00 95.69 88 ARG A C 1
ATOM 721 O O . ARG A 1 88 ? -5.434 6.629 12.685 1.00 95.69 88 ARG A O 1
ATOM 728 N N . GLN A 1 89 ? -5.354 5.225 14.444 1.00 96.44 89 GLN A N 1
ATOM 729 C CA . GLN A 1 89 ? -3.895 5.171 14.496 1.00 96.44 89 GLN A CA 1
ATOM 730 C C . GLN A 1 89 ? -3.338 4.496 13.240 1.00 96.44 89 GLN A C 1
ATOM 732 O O . GLN A 1 89 ? -2.482 5.067 12.574 1.00 96.44 89 GLN A O 1
ATOM 737 N N . LEU A 1 90 ? -3.903 3.350 12.849 1.00 96.12 90 LEU A N 1
ATOM 738 C CA . LEU A 1 90 ? -3.514 2.660 11.622 1.00 96.12 90 LEU A CA 1
ATOM 739 C C . LEU A 1 90 ? -3.687 3.555 10.385 1.00 96.12 90 LEU A C 1
ATOM 741 O O . LEU A 1 90 ? -2.796 3.601 9.543 1.00 96.12 90 LEU A O 1
ATOM 745 N N . ALA A 1 91 ? -4.793 4.298 10.282 1.00 95.00 91 ALA A N 1
ATOM 746 C CA . ALA A 1 91 ? -4.996 5.253 9.193 1.00 95.00 91 ALA A CA 1
ATOM 747 C C . ALA A 1 91 ? -3.891 6.325 9.154 1.00 95.00 91 ALA A C 1
ATOM 749 O O . ALA A 1 91 ? -3.300 6.556 8.100 1.00 95.00 91 ALA A O 1
ATOM 750 N N . THR A 1 92 ? -3.578 6.919 10.310 1.00 96.00 92 THR A N 1
ATOM 751 C CA . THR A 1 92 ? -2.511 7.923 10.460 1.00 96.00 92 THR A CA 1
ATOM 752 C C . THR A 1 92 ? -1.149 7.363 10.051 1.00 96.00 92 THR A C 1
ATOM 754 O O . THR A 1 92 ? -0.415 8.002 9.300 1.00 96.00 92 THR A O 1
ATOM 757 N N . ASP A 1 93 ? -0.812 6.153 10.495 1.00 96.69 93 ASP A N 1
ATOM 758 C CA . ASP A 1 93 ? 0.483 5.536 10.204 1.00 96.69 93 ASP A CA 1
ATOM 759 C C . ASP A 1 93 ? 0.626 5.194 8.714 1.00 96.69 93 ASP A C 1
ATOM 761 O O . ASP A 1 93 ? 1.679 5.426 8.111 1.00 96.69 93 ASP A O 1
ATOM 765 N N . LEU A 1 94 ? -0.445 4.694 8.088 1.00 95.19 94 LEU A N 1
ATOM 766 C CA . LEU A 1 94 ? -0.487 4.409 6.652 1.00 95.19 94 LEU A CA 1
ATOM 767 C C . LEU A 1 94 ? -0.394 5.689 5.804 1.00 95.19 94 LEU A C 1
ATOM 769 O O . LEU A 1 94 ? 0.298 5.704 4.782 1.00 95.19 94 LEU A O 1
ATOM 773 N N . GLU A 1 95 ? -1.037 6.778 6.228 1.00 93.38 95 GLU A N 1
ATOM 774 C CA . GLU A 1 95 ? -0.901 8.099 5.602 1.00 93.38 95 GLU A CA 1
ATOM 775 C C . GLU A 1 95 ? 0.514 8.672 5.781 1.00 93.38 95 GLU A C 1
ATOM 777 O O . GLU A 1 95 ? 1.097 9.221 4.840 1.00 93.38 95 GLU A O 1
ATOM 782 N N . GLY A 1 96 ? 1.125 8.455 6.948 1.00 94.38 96 GLY A N 1
ATOM 783 C CA . GLY A 1 96 ? 2.531 8.762 7.195 1.00 94.38 96 GLY A CA 1
ATOM 784 C C . GLY A 1 96 ? 3.452 8.041 6.209 1.00 94.38 96 GLY A C 1
ATOM 785 O O . GLY A 1 96 ? 4.326 8.667 5.609 1.00 94.38 96 GLY A O 1
ATOM 786 N N . LYS A 1 97 ? 3.215 6.749 5.943 1.00 94.75 97 LYS A N 1
ATOM 787 C CA . LYS A 1 97 ? 3.957 5.996 4.915 1.00 94.75 97 LYS A CA 1
ATOM 788 C C . LYS A 1 97 ? 3.740 6.548 3.508 1.00 94.75 97 LYS A C 1
ATOM 790 O O . LYS A 1 97 ? 4.708 6.640 2.758 1.00 94.75 97 LYS A O 1
ATOM 795 N N . GLN A 1 98 ? 2.519 6.955 3.148 1.00 92.56 98 GLN A N 1
ATOM 796 C CA . GLN A 1 98 ? 2.270 7.610 1.855 1.00 92.56 98 GLN A CA 1
ATOM 797 C C . GLN A 1 98 ? 3.038 8.928 1.727 1.00 92.56 98 GLN A C 1
ATOM 799 O O . GLN A 1 98 ? 3.592 9.213 0.668 1.00 92.56 98 GLN A O 1
ATOM 804 N N . THR A 1 99 ? 3.107 9.709 2.804 1.00 93.50 99 THR A N 1
ATOM 805 C CA . THR A 1 99 ? 3.847 10.974 2.822 1.00 93.50 99 THR A CA 1
ATOM 806 C C . THR A 1 99 ? 5.340 10.738 2.620 1.00 93.50 99 THR A C 1
ATOM 808 O O . THR A 1 99 ? 5.919 11.344 1.725 1.00 93.50 99 THR A O 1
ATOM 811 N N . LEU A 1 100 ? 5.932 9.802 3.370 1.00 94.88 100 LEU A N 1
ATOM 812 C CA . LEU A 1 100 ? 7.347 9.431 3.233 1.00 94.88 100 LEU A CA 1
ATOM 813 C C . LEU A 1 100 ? 7.678 8.902 1.831 1.00 94.88 100 LEU A C 1
ATOM 815 O O . LEU A 1 100 ? 8.738 9.183 1.279 1.00 94.88 100 LEU A O 1
ATOM 819 N N . LEU A 1 101 ? 6.763 8.137 1.233 1.00 93.19 101 LEU A N 1
ATOM 820 C CA . LEU A 1 101 ? 6.919 7.656 -0.135 1.00 93.19 101 LEU A CA 1
ATOM 821 C C . LEU A 1 101 ? 6.882 8.824 -1.141 1.00 93.19 101 LEU A C 1
ATOM 823 O O . LEU A 1 101 ? 7.675 8.871 -2.082 1.00 93.19 101 LEU A O 1
ATOM 827 N N . LYS A 1 102 ? 5.975 9.788 -0.941 1.00 90.69 102 LYS A N 1
ATOM 828 C CA . LYS A 1 102 ? 5.824 10.975 -1.795 1.00 90.69 102 LYS A CA 1
ATOM 829 C C . LYS A 1 102 ? 7.040 11.902 -1.726 1.00 90.69 102 LYS A C 1
ATOM 831 O O . LYS A 1 102 ? 7.426 12.456 -2.752 1.00 90.69 102 LYS A O 1
ATOM 836 N N . THR A 1 103 ? 7.636 12.070 -0.547 1.00 91.69 103 THR A N 1
ATOM 837 C CA . THR A 1 103 ? 8.855 12.872 -0.345 1.00 91.69 103 THR A CA 1
ATOM 838 C C . THR A 1 103 ? 10.127 12.147 -0.782 1.00 91.69 103 THR A C 1
ATOM 840 O O . THR A 1 103 ? 11.150 12.796 -0.983 1.00 91.69 103 THR A O 1
ATOM 843 N N . GLY A 1 104 ? 10.057 10.829 -0.999 1.00 88.75 104 GLY A N 1
ATOM 844 C CA . GLY A 1 104 ? 11.196 10.001 -1.397 1.00 88.75 104 GLY A CA 1
ATOM 845 C C . GLY A 1 104 ? 12.075 9.556 -0.225 1.00 88.75 104 GLY A C 1
ATOM 846 O O . GLY A 1 104 ? 13.188 9.091 -0.451 1.00 88.75 104 GLY A O 1
ATOM 847 N N . ASP A 1 105 ? 11.580 9.676 1.008 1.00 94.38 105 ASP A N 1
ATOM 848 C CA . ASP A 1 105 ? 12.295 9.278 2.227 1.00 94.38 105 ASP A CA 1
ATOM 849 C C . ASP A 1 105 ? 12.319 7.755 2.428 1.00 94.38 105 ASP A C 1
ATOM 851 O O . ASP A 1 105 ? 13.153 7.234 3.168 1.00 94.38 105 ASP A O 1
ATOM 855 N N . ILE A 1 106 ? 11.403 7.029 1.779 1.00 92.75 106 ILE A N 1
ATOM 856 C CA . ILE A 1 106 ? 11.372 5.562 1.763 1.00 92.75 106 ILE A CA 1
ATOM 857 C C . ILE A 1 106 ? 11.268 5.036 0.333 1.00 92.75 106 ILE A C 1
ATOM 859 O O . ILE A 1 106 ? 10.697 5.684 -0.548 1.00 92.75 106 ILE A O 1
ATOM 863 N N . SER A 1 107 ? 11.791 3.830 0.103 1.00 91.19 107 SER A N 1
ATOM 864 C CA . SER A 1 107 ? 11.623 3.151 -1.179 1.00 91.19 107 SER A CA 1
ATOM 865 C C . SER A 1 107 ? 10.201 2.602 -1.351 1.00 91.19 107 SER A C 1
ATOM 867 O O . SER A 1 107 ? 9.449 2.428 -0.391 1.00 91.19 107 SER A O 1
ATOM 869 N N . VAL A 1 108 ? 9.836 2.257 -2.589 1.00 91.62 108 VAL A N 1
ATOM 870 C CA . VAL A 1 108 ? 8.553 1.594 -2.887 1.00 91.62 108 VAL A CA 1
ATOM 871 C C . VAL A 1 108 ? 8.447 0.237 -2.166 1.00 91.62 108 VAL A C 1
ATOM 873 O O . VAL A 1 108 ? 7.379 -0.129 -1.681 1.00 91.62 108 VAL A O 1
ATOM 876 N N . SER A 1 109 ? 9.562 -0.492 -2.042 1.00 91.69 109 SER A N 1
ATOM 877 C CA . SER A 1 109 ? 9.604 -1.757 -1.298 1.00 91.69 109 SER A CA 1
ATOM 878 C C . SER A 1 109 ? 9.353 -1.536 0.199 1.00 91.69 109 SER A C 1
ATOM 880 O O . SER A 1 109 ? 8.527 -2.223 0.803 1.00 91.69 109 SER A O 1
ATOM 882 N N . ASP A 1 110 ? 9.989 -0.516 0.786 1.00 92.69 110 ASP A N 1
ATOM 883 C CA . ASP A 1 110 ? 9.807 -0.145 2.198 1.00 92.69 110 ASP A CA 1
ATOM 884 C C . ASP A 1 110 ? 8.385 0.346 2.490 1.00 92.69 110 ASP A C 1
ATOM 886 O O . ASP A 1 110 ? 7.848 0.125 3.577 1.00 92.69 110 ASP A O 1
ATOM 890 N N . PHE A 1 111 ? 7.744 0.996 1.517 1.00 95.38 111 PHE A N 1
ATOM 891 C CA . PHE A 1 111 ? 6.342 1.382 1.616 1.00 95.38 111 PHE A CA 1
ATOM 892 C C . PHE A 1 111 ? 5.427 0.158 1.731 1.00 95.38 111 PHE A C 1
ATOM 894 O O . PHE A 1 111 ? 4.614 0.089 2.655 1.00 95.38 111 PHE A O 1
ATOM 901 N N . PHE A 1 112 ? 5.568 -0.830 0.840 1.00 95.12 112 PHE A N 1
ATOM 902 C CA . PHE A 1 112 ? 4.716 -2.021 0.872 1.00 95.12 112 PHE A CA 1
ATOM 903 C C . PHE A 1 112 ? 4.992 -2.907 2.090 1.00 95.12 112 PHE A C 1
ATOM 905 O O . PHE A 1 112 ? 4.052 -3.310 2.773 1.00 95.12 112 PHE A O 1
ATOM 912 N N . THR A 1 113 ? 6.261 -3.168 2.410 1.00 94.38 113 THR A N 1
ATOM 913 C CA . THR A 1 113 ? 6.649 -3.955 3.597 1.00 94.38 113 THR A CA 1
ATOM 914 C C . THR A 1 113 ? 6.249 -3.263 4.901 1.00 94.38 113 THR A C 1
ATOM 916 O O . THR A 1 113 ? 5.713 -3.905 5.809 1.00 94.38 113 THR A O 1
ATOM 919 N N . GLY A 1 114 ? 6.423 -1.942 4.986 1.00 93.31 114 GLY A N 1
ATOM 920 C CA . GLY A 1 114 ? 5.960 -1.137 6.111 1.00 93.31 114 GLY A CA 1
ATOM 921 C C . GLY A 1 114 ? 4.438 -1.166 6.257 1.00 93.31 114 GLY A C 1
ATOM 922 O O . GLY A 1 114 ? 3.940 -1.317 7.369 1.00 93.31 114 GLY A O 1
ATOM 923 N N . GLY A 1 115 ? 3.701 -1.088 5.145 1.00 95.31 115 GLY A N 1
ATOM 924 C CA . GLY A 1 115 ? 2.245 -1.235 5.129 1.00 95.31 115 GLY A CA 1
ATOM 925 C C . GLY A 1 115 ? 1.787 -2.597 5.656 1.00 95.31 115 GLY A C 1
ATOM 926 O O . GLY A 1 115 ? 0.919 -2.647 6.524 1.00 95.31 115 GLY A O 1
ATOM 927 N N . ILE A 1 116 ? 2.413 -3.690 5.201 1.00 95.25 116 ILE A N 1
ATOM 928 C CA . ILE A 1 116 ? 2.134 -5.051 5.694 1.00 95.25 116 ILE A CA 1
ATOM 929 C C . ILE A 1 116 ? 2.375 -5.124 7.202 1.00 95.25 116 ILE A C 1
ATOM 931 O O . ILE A 1 116 ? 1.493 -5.552 7.940 1.00 95.25 116 ILE A O 1
ATOM 935 N N . THR A 1 117 ? 3.521 -4.625 7.669 1.00 95.62 117 THR A N 1
ATOM 936 C CA . THR A 1 117 ? 3.893 -4.651 9.092 1.00 95.62 117 THR A CA 1
ATOM 937 C C . THR A 1 117 ? 2.865 -3.926 9.967 1.00 95.62 117 THR A C 1
ATOM 939 O O . THR A 1 117 ? 2.488 -4.426 11.026 1.00 95.62 117 THR A O 1
ATOM 942 N N . LEU A 1 118 ? 2.379 -2.760 9.525 1.00 96.19 118 LEU A N 1
ATOM 943 C CA . LEU A 1 118 ? 1.353 -1.993 10.241 1.00 96.19 118 LEU A CA 1
ATOM 944 C C . LEU A 1 118 ? 0.015 -2.741 10.303 1.00 96.19 118 LEU A C 1
ATOM 946 O O . LEU A 1 118 ? -0.628 -2.777 11.353 1.00 96.19 118 LEU A O 1
ATOM 950 N N . ILE A 1 119 ? -0.392 -3.368 9.198 1.00 94.38 119 ILE A N 1
ATOM 951 C CA . ILE A 1 119 ? -1.639 -4.139 9.137 1.00 94.38 119 ILE A CA 1
ATOM 952 C C . ILE A 1 119 ? -1.552 -5.381 10.026 1.00 94.38 119 ILE A C 1
ATOM 954 O O . ILE A 1 119 ? -2.469 -5.633 10.800 1.00 94.38 119 ILE A O 1
ATOM 958 N N . GLU A 1 120 ? -0.445 -6.121 9.979 1.00 92.94 120 GLU A N 1
ATOM 959 C CA . GLU A 1 120 ? -0.224 -7.293 10.832 1.00 92.94 120 GLU A CA 1
ATOM 960 C C . GLU A 1 120 ? -0.164 -6.930 12.321 1.00 92.94 120 GLU A C 1
ATOM 962 O O . GLU A 1 120 ? -0.613 -7.701 13.170 1.00 92.94 120 GLU A O 1
ATOM 967 N N . ALA A 1 121 ? 0.367 -5.754 12.665 1.00 92.94 121 ALA A N 1
ATOM 968 C CA . ALA A 1 121 ? 0.340 -5.254 14.035 1.00 92.94 121 ALA A CA 1
ATOM 969 C C . ALA A 1 121 ? -1.094 -4.946 14.493 1.00 92.94 121 ALA A C 1
ATOM 971 O O . ALA A 1 121 ? -1.484 -5.352 15.587 1.00 92.94 121 ALA A O 1
ATOM 972 N N . ALA A 1 122 ? -1.896 -4.288 13.651 1.00 92.06 122 ALA A N 1
ATOM 973 C CA . ALA A 1 122 ? -3.301 -4.007 13.941 1.00 92.06 122 ALA A CA 1
ATOM 974 C C . ALA A 1 122 ? -4.159 -5.281 13.998 1.00 92.06 122 ALA A C 1
ATOM 976 O O . ALA A 1 122 ? -5.107 -5.360 14.779 1.00 92.06 122 ALA A O 1
ATOM 977 N N . GLU A 1 123 ? -3.814 -6.301 13.218 1.00 88.81 123 GLU A N 1
ATOM 978 C CA . GLU A 1 123 ? -4.483 -7.600 13.237 1.00 88.81 123 GLU A CA 1
ATOM 979 C C . GLU A 1 123 ? -4.268 -8.358 14.556 1.00 88.81 123 GLU A C 1
ATOM 981 O O . GLU A 1 123 ? -5.132 -9.118 14.978 1.00 88.81 123 GLU A O 1
ATOM 986 N N . LYS A 1 124 ? -3.165 -8.105 15.268 1.00 90.75 124 LYS A N 1
ATOM 987 C CA . LYS A 1 124 ? -2.903 -8.679 16.602 1.00 90.75 124 LYS A CA 1
ATOM 988 C C . LYS A 1 124 ? -3.695 -8.002 17.730 1.00 90.75 124 LYS A C 1
ATOM 990 O O . LYS A 1 124 ? -3.410 -8.232 18.904 1.00 90.75 124 LYS A O 1
ATOM 995 N N . THR A 1 125 ? -4.662 -7.152 17.396 1.00 91.38 125 THR A N 1
ATOM 996 C CA . THR A 1 125 ? -5.505 -6.423 18.353 1.00 91.38 125 THR A CA 1
ATOM 997 C C . THR A 1 125 ? -6.961 -6.883 18.278 1.00 91.38 125 THR A C 1
ATOM 999 O O . THR A 1 125 ? -7.339 -7.617 17.369 1.00 91.38 125 THR A O 1
ATOM 1002 N N . THR A 1 126 ? -7.816 -6.380 19.175 1.00 87.94 126 THR A N 1
ATOM 1003 C CA . THR A 1 126 ? -9.267 -6.663 19.174 1.00 87.94 126 THR A CA 1
ATOM 1004 C C . THR A 1 126 ? -9.991 -6.179 17.912 1.00 87.94 126 THR A C 1
ATOM 1006 O O . THR A 1 126 ? -11.130 -6.568 17.656 1.00 87.94 126 THR A O 1
ATOM 1009 N N . LEU A 1 127 ? -9.339 -5.358 17.079 1.00 88.19 127 LEU A N 1
ATOM 1010 C CA . LEU A 1 127 ? -9.900 -4.873 15.822 1.00 88.19 127 LEU A CA 1
ATOM 1011 C C . LEU A 1 127 ? -10.207 -6.017 14.839 1.00 88.19 127 LEU A C 1
ATOM 1013 O O . LEU A 1 127 ? -11.188 -5.926 14.100 1.00 88.19 127 LEU A O 1
ATOM 1017 N N . VAL A 1 128 ? -9.415 -7.100 14.842 1.00 88.69 128 VAL A N 1
ATOM 1018 C CA . VAL A 1 128 ? -9.616 -8.254 13.943 1.00 88.69 128 VAL A CA 1
ATOM 1019 C C . VAL A 1 128 ? -10.919 -9.002 14.229 1.00 88.69 128 VAL A C 1
ATOM 1021 O O . VAL A 1 128 ? -11.562 -9.501 13.303 1.00 88.69 128 VAL A O 1
ATOM 1024 N N . ASP A 1 129 ? -11.353 -9.013 15.492 1.00 85.19 129 ASP A N 1
ATOM 1025 C CA . ASP A 1 129 ? -12.548 -9.728 15.942 1.00 85.19 129 ASP A CA 1
ATOM 1026 C C . ASP A 1 129 ? -13.843 -9.071 15.447 1.00 85.19 129 ASP A C 1
ATOM 1028 O O . ASP A 1 129 ? -14.911 -9.698 15.413 1.00 85.19 129 ASP A O 1
ATOM 1032 N N . LEU A 1 130 ? -13.763 -7.809 15.015 1.00 87.00 130 LEU A N 1
ATOM 1033 C CA . LEU A 1 130 ? -14.899 -7.075 14.490 1.00 87.00 130 LEU A CA 1
ATOM 1034 C C . LEU A 1 130 ? -15.241 -7.517 13.065 1.00 87.00 130 LEU A C 1
ATOM 1036 O O . LEU A 1 130 ? -14.407 -7.574 12.158 1.00 87.00 130 LEU A O 1
ATOM 1040 N N . ARG A 1 131 ? -16.535 -7.786 12.846 1.00 79.88 131 ARG A N 1
ATOM 1041 C CA . ARG A 1 131 ? -17.062 -8.295 11.572 1.00 79.88 131 ARG A CA 1
ATOM 1042 C C . ARG A 1 131 ? -16.541 -7.482 10.382 1.00 79.88 131 ARG A C 1
ATOM 1044 O O . ARG A 1 131 ? -16.854 -6.304 10.233 1.00 79.88 131 ARG A O 1
ATOM 1051 N N . GLY A 1 132 ? -15.827 -8.167 9.492 1.00 80.56 132 GLY A N 1
ATOM 1052 C CA . GLY A 1 132 ? -15.333 -7.621 8.230 1.00 80.56 132 GLY A CA 1
ATOM 1053 C C . GLY A 1 132 ? -13.888 -7.121 8.260 1.00 80.56 132 GLY A C 1
ATOM 1054 O O . GLY A 1 132 ? -13.325 -6.971 7.180 1.00 80.56 132 GLY A O 1
ATOM 1055 N N . PHE A 1 133 ? -13.265 -6.923 9.429 1.00 86.19 133 PHE A N 1
ATOM 1056 C CA . PHE A 1 133 ? -11.865 -6.484 9.510 1.00 86.19 133 PHE A CA 1
ATOM 1057 C C . PHE A 1 133 ? -10.870 -7.581 9.123 1.00 86.19 133 PHE A C 1
ATOM 1059 O O . PHE A 1 133 ? -9.975 -7.299 8.338 1.00 86.19 133 PHE A O 1
ATOM 1066 N N . GLY A 1 134 ? -11.072 -8.838 9.537 1.00 85.00 134 GLY A N 1
ATOM 1067 C CA . GLY A 1 134 ? -10.187 -9.940 9.123 1.00 85.00 134 GLY A CA 1
ATOM 1068 C C . GLY A 1 134 ? -10.089 -10.110 7.598 1.00 85.00 134 GLY A C 1
ATOM 1069 O O . GLY A 1 134 ? -8.997 -10.185 7.041 1.00 85.00 134 GLY A O 1
ATOM 1070 N N . LYS A 1 135 ? -11.226 -10.077 6.882 1.00 86.50 135 LYS A N 1
ATOM 1071 C CA . LYS A 1 135 ? -11.217 -10.091 5.405 1.00 86.50 135 LYS A CA 1
ATOM 1072 C C . LYS A 1 135 ? -10.534 -8.844 4.840 1.00 86.50 135 LYS A C 1
ATOM 1074 O O . LYS A 1 135 ? -9.749 -8.952 3.908 1.00 86.50 135 LYS A O 1
ATOM 1079 N N . PHE A 1 136 ? -10.834 -7.677 5.405 1.00 88.94 136 PHE A N 1
ATOM 1080 C CA . PHE A 1 136 ? -10.262 -6.413 4.957 1.00 88.94 136 PHE A CA 1
ATOM 1081 C C . PHE A 1 136 ? -8.731 -6.397 5.050 1.00 88.94 136 PHE A C 1
ATOM 1083 O O . PHE A 1 136 ? -8.070 -5.999 4.095 1.00 88.94 136 PHE A O 1
ATOM 1090 N N . PHE A 1 137 ? -8.175 -6.886 6.161 1.00 91.44 137 PHE A N 1
ATOM 1091 C CA . PHE A 1 137 ? -6.733 -7.026 6.346 1.00 91.44 137 PHE A CA 1
ATOM 1092 C C . PHE A 1 137 ? -6.124 -8.014 5.356 1.00 91.44 137 PHE A C 1
ATOM 1094 O O . PHE A 1 137 ? -5.161 -7.662 4.681 1.00 91.44 137 PHE A O 1
ATOM 1101 N N . ASN A 1 138 ? -6.714 -9.202 5.204 1.00 89.31 138 ASN A N 1
ATOM 1102 C CA . ASN A 1 138 ? -6.222 -10.205 4.256 1.00 89.31 138 ASN A CA 1
ATOM 1103 C C . ASN A 1 138 ? -6.210 -9.688 2.813 1.00 89.31 138 ASN A C 1
ATOM 1105 O O . ASN A 1 138 ? -5.215 -9.856 2.108 1.00 89.31 138 ASN A O 1
ATOM 1109 N N . ASP A 1 139 ? -7.294 -9.039 2.379 1.00 91.00 139 ASP A N 1
ATOM 1110 C CA . ASP A 1 139 ? -7.397 -8.470 1.035 1.00 91.00 139 ASP A CA 1
ATOM 1111 C C . ASP A 1 139 ? -6.305 -7.410 0.815 1.00 91.00 139 ASP A C 1
ATOM 1113 O O . ASP A 1 139 ? -5.629 -7.423 -0.214 1.00 91.00 139 ASP A O 1
ATOM 1117 N N . LEU A 1 140 ? -6.083 -6.525 1.793 1.00 93.62 140 LEU A N 1
ATOM 1118 C CA . LEU A 1 140 ? -5.080 -5.468 1.684 1.00 93.62 140 LEU A CA 1
ATOM 1119 C C . LEU A 1 140 ? -3.645 -6.017 1.710 1.00 93.62 140 LEU A C 1
ATOM 1121 O O . LEU A 1 140 ? -2.832 -5.629 0.873 1.00 93.62 140 LEU A O 1
ATOM 1125 N N . VAL A 1 141 ? -3.332 -6.956 2.606 1.00 94.00 141 VAL A N 1
ATOM 1126 C CA . VAL A 1 141 ? -2.012 -7.610 2.665 1.00 94.00 141 VAL A CA 1
ATOM 1127 C C . VAL A 1 141 ? -1.699 -8.307 1.344 1.00 94.00 141 VAL A C 1
ATOM 1129 O O . VAL A 1 141 ? -0.617 -8.116 0.793 1.00 94.00 141 VAL A O 1
ATOM 1132 N N . ASN A 1 142 ? -2.656 -9.043 0.775 1.00 92.06 142 ASN A N 1
ATOM 1133 C CA . ASN A 1 142 ? -2.461 -9.719 -0.506 1.00 92.06 142 ASN A CA 1
ATOM 1134 C C . ASN A 1 142 ? -2.218 -8.741 -1.665 1.00 92.06 142 ASN A C 1
ATOM 1136 O O . ASN A 1 142 ? -1.423 -9.034 -2.561 1.00 92.06 142 ASN A O 1
ATOM 1140 N N . ARG A 1 143 ? -2.830 -7.553 -1.640 1.00 93.44 143 ARG A N 1
ATOM 1141 C CA . ARG A 1 143 ? -2.556 -6.487 -2.619 1.00 93.44 143 ARG A CA 1
ATOM 1142 C C . ARG A 1 143 ? -1.155 -5.905 -2.473 1.00 93.44 143 ARG A C 1
ATOM 1144 O O . ARG A 1 143 ? -0.463 -5.736 -3.474 1.00 93.44 143 ARG A O 1
ATOM 1151 N N . LEU A 1 144 ? -0.709 -5.657 -1.243 1.00 93.88 144 LEU A N 1
ATOM 1152 C CA . LEU A 1 144 ? 0.653 -5.189 -0.969 1.00 93.88 144 LEU A CA 1
ATOM 1153 C C . LEU A 1 144 ? 1.698 -6.233 -1.401 1.00 93.88 144 LEU A C 1
ATOM 1155 O O . LEU A 1 144 ? 2.680 -5.882 -2.050 1.00 93.88 144 LEU A O 1
ATOM 1159 N N . ILE A 1 145 ? 1.447 -7.520 -1.134 1.00 91.31 145 ILE A N 1
ATOM 1160 C CA . ILE A 1 145 ? 2.283 -8.638 -1.603 1.00 91.31 145 ILE A CA 1
ATOM 1161 C C . ILE A 1 145 ? 2.302 -8.716 -3.129 1.00 91.31 145 ILE A C 1
ATOM 1163 O O . ILE A 1 145 ? 3.364 -8.887 -3.720 1.00 91.31 145 ILE A O 1
ATOM 1167 N N . THR A 1 146 ? 1.150 -8.543 -3.782 1.00 90.88 146 THR A N 1
ATOM 1168 C CA . THR A 1 146 ? 1.076 -8.515 -5.250 1.00 90.88 146 THR A CA 1
ATOM 1169 C C . THR A 1 146 ? 2.004 -7.441 -5.812 1.00 90.88 146 THR A C 1
ATOM 1171 O O . THR A 1 146 ? 2.752 -7.708 -6.749 1.00 90.88 146 THR A O 1
ATOM 1174 N N . MET A 1 147 ? 2.029 -6.249 -5.211 1.00 91.88 147 MET A N 1
ATOM 1175 C CA . MET A 1 147 ? 2.939 -5.187 -5.642 1.00 91.88 147 MET A CA 1
ATOM 1176 C C . MET A 1 147 ? 4.404 -5.493 -5.331 1.00 91.88 147 MET A C 1
ATOM 1178 O O . MET A 1 147 ? 5.249 -5.258 -6.187 1.00 91.88 147 MET A O 1
ATOM 1182 N N . LEU A 1 148 ? 4.722 -6.086 -4.179 1.00 89.94 148 LEU A N 1
ATOM 1183 C CA . LEU A 1 148 ? 6.082 -6.563 -3.896 1.00 89.94 148 LEU A CA 1
ATOM 1184 C C . LEU A 1 148 ? 6.555 -7.614 -4.909 1.00 89.94 148 LEU A C 1
ATOM 1186 O O . LEU A 1 148 ? 7.721 -7.615 -5.297 1.00 89.94 148 LEU A O 1
ATOM 1190 N N . ASN A 1 149 ? 5.658 -8.471 -5.394 1.00 86.06 149 ASN A N 1
ATOM 1191 C CA . ASN A 1 149 ? 5.982 -9.463 -6.418 1.00 86.06 149 ASN A CA 1
ATOM 1192 C C . ASN A 1 149 ? 6.276 -8.831 -7.777 1.00 86.06 149 ASN A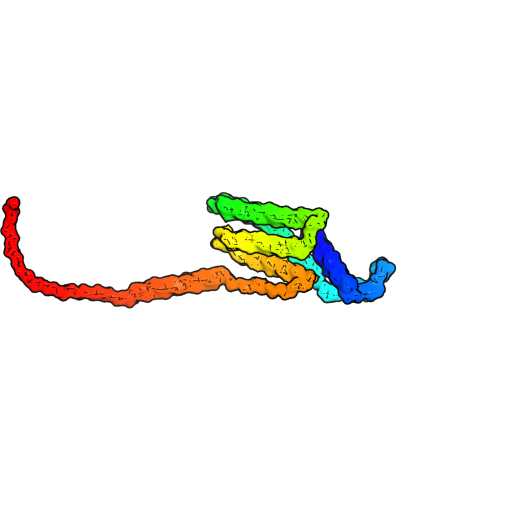 C 1
ATOM 1194 O O . ASN A 1 149 ? 7.207 -9.271 -8.447 1.00 86.06 149 ASN A O 1
ATOM 1198 N N . HIS A 1 150 ? 5.564 -7.763 -8.146 1.00 85.25 150 HIS A N 1
ATOM 1199 C CA . HIS A 1 150 ? 5.916 -6.947 -9.317 1.00 85.25 150 HIS A CA 1
ATOM 1200 C C . HIS A 1 150 ? 7.288 -6.275 -9.182 1.00 85.25 150 HIS A C 1
ATOM 1202 O O . HIS A 1 150 ? 7.914 -5.963 -10.189 1.00 85.25 150 HIS A O 1
ATOM 1208 N N . LEU A 1 151 ? 7.779 -6.091 -7.953 1.00 83.06 151 LEU A N 1
ATOM 1209 C CA . LEU A 1 151 ? 9.122 -5.583 -7.660 1.00 83.06 151 LEU A CA 1
ATOM 1210 C C . LEU A 1 151 ? 10.184 -6.688 -7.493 1.00 83.06 151 LEU A C 1
ATOM 1212 O O . LEU A 1 151 ? 11.309 -6.381 -7.110 1.00 83.06 151 LEU A O 1
ATOM 1216 N N . GLY A 1 152 ? 9.851 -7.959 -7.749 1.00 76.81 152 GLY A N 1
ATOM 1217 C CA . GLY A 1 152 ? 10.804 -9.077 -7.703 1.00 76.81 152 GLY A CA 1
ATOM 1218 C C . GLY A 1 152 ? 10.942 -9.791 -6.351 1.00 76.81 152 GLY A C 1
ATOM 1219 O O . GLY A 1 152 ? 11.861 -10.585 -6.175 1.00 76.81 152 GLY A O 1
ATOM 1220 N N . ALA A 1 153 ? 10.046 -9.558 -5.382 1.00 73.19 153 ALA A N 1
ATOM 1221 C CA . ALA A 1 153 ? 10.147 -10.175 -4.051 1.00 73.19 153 ALA A CA 1
ATOM 1222 C C . ALA A 1 153 ? 9.749 -11.669 -3.993 1.00 73.19 153 ALA A C 1
ATOM 1224 O O . ALA A 1 153 ? 10.121 -12.357 -3.046 1.00 73.19 153 ALA A O 1
ATOM 1225 N N . HIS A 1 154 ? 8.991 -12.171 -4.977 1.00 75.00 154 HIS A N 1
ATOM 1226 C CA . HIS A 1 154 ? 8.537 -13.572 -5.080 1.00 75.00 154 HIS A CA 1
ATOM 1227 C C . HIS A 1 154 ? 7.926 -14.167 -3.787 1.00 75.00 154 HIS A C 1
ATOM 1229 O O . HIS A 1 154 ? 8.183 -15.312 -3.417 1.00 75.00 154 HIS A O 1
ATOM 1235 N N . ILE A 1 155 ? 7.085 -13.394 -3.105 1.00 73.44 155 ILE A N 1
ATOM 1236 C CA . ILE A 1 155 ? 6.395 -13.756 -1.866 1.00 73.44 155 ILE A CA 1
ATOM 1237 C C . ILE A 1 155 ? 5.067 -14.464 -2.202 1.00 73.44 155 ILE A C 1
ATOM 1239 O O . ILE A 1 155 ? 4.278 -13.944 -2.999 1.00 73.44 155 ILE A O 1
ATOM 1243 N N . PRO A 1 156 ? 4.763 -15.633 -1.607 1.00 65.94 156 PRO A N 1
ATOM 1244 C CA . PRO A 1 156 ? 3.476 -16.289 -1.816 1.00 65.94 156 PRO A CA 1
ATOM 1245 C C . PRO A 1 156 ? 2.326 -15.449 -1.246 1.00 65.94 156 PRO A C 1
ATOM 1247 O O . PRO A 1 156 ? 2.456 -14.823 -0.194 1.00 65.94 156 PRO A O 1
ATOM 1250 N N . ALA A 1 157 ? 1.175 -15.465 -1.923 1.00 69.44 157 ALA A N 1
ATOM 1251 C CA . ALA A 1 157 ? -0.042 -14.862 -1.388 1.00 69.44 157 ALA A CA 1
ATOM 1252 C C . ALA A 1 157 ? -0.429 -15.526 -0.059 1.00 69.44 157 ALA A C 1
ATOM 1254 O O . ALA A 1 157 ? -0.308 -16.742 0.115 1.00 69.44 157 ALA A O 1
ATOM 1255 N N . VAL A 1 158 ? -0.937 -14.727 0.872 1.00 71.75 158 VAL A N 1
ATOM 1256 C CA . VAL A 1 158 ? -1.375 -15.205 2.176 1.00 71.75 158 VAL A CA 1
ATOM 1257 C C . VAL A 1 158 ? -2.783 -15.778 2.017 1.00 71.75 158 VAL A C 1
ATOM 1259 O O . VAL A 1 158 ? -3.775 -15.051 1.924 1.00 71.75 158 VAL A O 1
ATOM 1262 N N . VAL A 1 159 ? -2.871 -17.109 1.975 1.00 58.53 159 VAL A N 1
ATOM 1263 C CA . VAL A 1 159 ? -4.140 -17.841 2.037 1.00 58.53 159 VAL A CA 1
ATOM 1264 C C . VAL A 1 159 ? -4.473 -18.063 3.508 1.00 58.53 159 VAL A C 1
ATOM 1266 O O . VAL A 1 159 ? -3.861 -18.906 4.162 1.00 58.53 159 VAL A O 1
ATOM 1269 N N . ARG A 1 160 ? -5.428 -17.299 4.046 1.00 60.09 160 ARG A N 1
ATOM 1270 C CA . ARG A 1 160 ? -5.980 -17.557 5.385 1.00 60.09 160 ARG A CA 1
ATOM 1271 C C . ARG A 1 160 ? -7.345 -18.202 5.247 1.00 60.09 160 ARG A C 1
ATOM 1273 O O . ARG A 1 160 ? -8.152 -17.759 4.426 1.00 60.09 160 ARG A O 1
ATOM 1280 N N . GLU A 1 161 ? -7.601 -19.238 6.044 1.00 49.09 161 GLU A N 1
ATOM 1281 C CA . GLU A 1 161 ? -8.949 -19.785 6.155 1.00 49.09 161 GLU A CA 1
ATOM 1282 C C . GLU A 1 161 ? -9.904 -18.646 6.526 1.00 49.09 161 GLU A C 1
ATOM 1284 O O . GLU A 1 161 ? -9.592 -17.842 7.411 1.00 49.09 161 GLU A O 1
ATOM 1289 N N . PRO A 1 162 ? -11.047 -18.513 5.835 1.00 47.78 162 PRO A N 1
ATOM 1290 C CA . PRO A 1 162 ? -11.999 -17.482 6.180 1.00 47.78 162 PRO A CA 1
ATOM 1291 C C . PRO A 1 162 ? -12.407 -17.691 7.638 1.00 47.78 162 PRO A C 1
ATOM 1293 O O . PRO A 1 162 ? -12.761 -18.792 8.046 1.00 47.78 162 PRO A O 1
ATOM 1296 N N . ASP A 1 163 ? -12.369 -16.614 8.414 1.00 52.50 163 ASP A N 1
ATOM 1297 C CA . ASP A 1 163 ? -12.700 -16.564 9.842 1.00 52.50 163 ASP A CA 1
ATOM 1298 C C . ASP A 1 163 ? -14.067 -17.226 10.154 1.00 52.50 163 ASP A C 1
ATOM 1300 O O . ASP A 1 163 ? -14.296 -17.786 11.222 1.00 52.50 163 ASP A O 1
ATOM 1304 N N . SER A 1 164 ? -14.969 -17.273 9.166 1.00 51.94 164 SER A N 1
ATOM 1305 C CA . SER A 1 164 ? -16.221 -18.030 9.212 1.00 51.94 164 SER A CA 1
ATOM 1306 C C . SER A 1 164 ? -16.048 -19.548 9.272 1.00 51.94 164 SER A C 1
ATOM 1308 O O . SER A 1 164 ? -16.848 -20.177 9.947 1.00 51.94 164 SER A O 1
ATOM 1310 N N . ALA A 1 165 ? -15.057 -20.153 8.615 1.00 52.56 165 ALA A N 1
ATOM 1311 C CA . ALA A 1 165 ? -14.787 -21.592 8.666 1.00 52.56 165 ALA A CA 1
ATOM 1312 C C . ALA A 1 165 ? -14.201 -22.007 10.022 1.00 52.56 165 ALA A C 1
ATOM 1314 O O . ALA A 1 165 ? -14.683 -22.969 10.617 1.00 52.56 165 ALA A O 1
ATOM 1315 N N . ALA A 1 166 ? -13.254 -21.238 10.563 1.00 55.19 166 ALA A N 1
ATOM 1316 C CA . ALA A 1 166 ? -12.721 -21.463 11.906 1.00 55.19 166 ALA A CA 1
ATOM 1317 C C . ALA A 1 166 ? -13.803 -21.252 12.982 1.00 55.19 166 ALA A C 1
ATOM 1319 O O . ALA A 1 166 ? -13.999 -22.114 13.841 1.00 55.19 166 ALA A O 1
ATOM 1320 N N . LYS A 1 167 ? -14.600 -20.175 12.882 1.00 55.97 167 LYS A N 1
ATOM 1321 C CA . LYS A 1 167 ? -15.744 -19.920 13.778 1.00 55.97 167 LYS A CA 1
ATOM 1322 C C . LYS A 1 167 ? -16.861 -20.952 13.613 1.00 55.97 167 LYS A C 1
ATOM 1324 O O . LYS A 1 167 ? -17.432 -21.368 14.617 1.00 55.97 167 LYS A O 1
ATOM 1329 N N . LEU A 1 168 ? -17.161 -21.421 12.399 1.00 56.78 168 LEU A N 1
ATOM 1330 C CA . LEU A 1 168 ? -18.116 -22.514 12.157 1.00 56.78 168 LEU A CA 1
ATOM 1331 C C . LEU A 1 168 ? -17.619 -23.823 12.753 1.00 56.78 168 LEU A C 1
ATOM 1333 O O . LEU A 1 168 ? -18.410 -24.538 13.354 1.00 56.78 168 LEU A O 1
ATOM 1337 N N . THR A 1 169 ? -16.331 -24.125 12.617 1.00 59.06 169 THR A N 1
ATOM 1338 C CA . THR A 1 169 ? -15.729 -25.338 13.174 1.00 59.06 169 THR A CA 1
ATOM 1339 C C . THR A 1 169 ? -15.758 -25.286 14.696 1.00 59.06 169 THR A C 1
ATOM 1341 O O . THR A 1 169 ? -16.288 -26.203 15.309 1.00 59.06 169 THR A O 1
ATOM 1344 N N . ALA A 1 170 ? -15.348 -24.172 15.310 1.00 62.66 170 ALA A N 1
ATOM 1345 C CA . ALA A 1 170 ? -15.458 -23.964 16.754 1.00 62.66 170 ALA A CA 1
ATOM 1346 C C . ALA A 1 170 ? -16.915 -24.044 17.250 1.00 62.66 170 ALA A C 1
ATOM 1348 O O . ALA A 1 170 ? -17.203 -24.707 18.243 1.00 62.66 170 ALA A O 1
ATOM 1349 N N . THR A 1 171 ? -17.863 -23.440 16.525 1.00 63.31 171 THR A N 1
ATOM 1350 C CA . THR A 1 171 ? -19.298 -23.510 16.858 1.00 63.31 171 THR A CA 1
ATOM 1351 C C . THR A 1 171 ? -19.835 -24.934 16.719 1.00 63.31 171 THR A C 1
ATOM 1353 O O . THR A 1 171 ? -20.624 -25.377 17.549 1.00 63.31 171 TH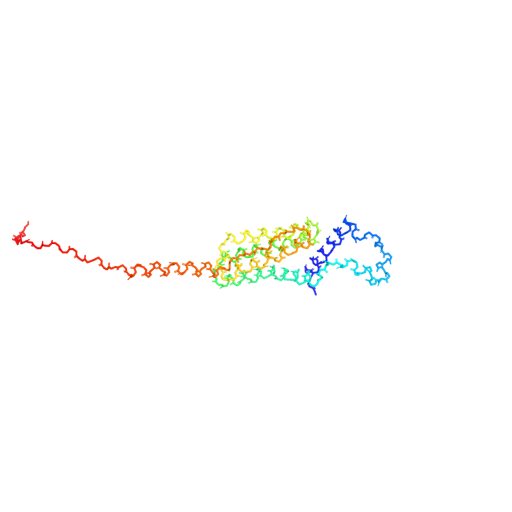R A O 1
ATOM 1356 N N . ARG A 1 172 ? -19.393 -25.682 15.703 1.00 63.09 172 ARG A N 1
ATOM 1357 C CA . ARG A 1 172 ? -19.778 -27.079 15.478 1.00 63.09 172 ARG A CA 1
ATOM 1358 C C . ARG A 1 172 ? -19.231 -27.985 16.577 1.00 63.09 172 ARG A C 1
ATOM 1360 O O . ARG A 1 172 ? -19.995 -28.800 17.080 1.00 63.09 172 ARG A O 1
ATOM 1367 N N . THR A 1 173 ? -17.979 -27.783 16.988 1.00 66.25 173 THR A N 1
ATOM 1368 C CA . THR A 1 173 ? -17.334 -28.490 18.104 1.00 66.25 173 THR A CA 1
ATOM 1369 C C . THR A 1 173 ? -18.024 -28.192 19.438 1.00 66.25 173 THR A C 1
ATOM 1371 O O . THR A 1 173 ? -18.310 -29.107 20.209 1.00 66.25 173 THR A O 1
ATOM 1374 N N . ASN A 1 174 ? -18.381 -26.929 19.689 1.00 66.19 174 ASN A N 1
ATOM 1375 C CA . ASN A 1 174 ? -19.131 -26.544 20.886 1.00 66.19 174 ASN A CA 1
ATOM 1376 C C . ASN A 1 174 ? -20.538 -27.164 20.885 1.00 66.19 174 ASN A C 1
ATOM 1378 O O . ASN A 1 174 ? -20.979 -27.703 21.895 1.00 66.19 174 ASN A O 1
ATOM 1382 N N . LEU A 1 175 ? -21.236 -27.158 19.745 1.00 67.38 175 LEU A N 1
ATOM 1383 C CA . LEU A 1 175 ? -22.552 -27.790 19.613 1.00 67.38 175 LEU A CA 1
ATOM 1384 C C . LEU A 1 175 ? -22.505 -29.314 19.781 1.00 67.38 175 LEU A C 1
ATOM 1386 O O . LEU A 1 175 ? -23.439 -29.877 20.350 1.00 67.38 175 LEU A O 1
ATOM 1390 N N . SER A 1 176 ? -21.457 -29.993 19.303 1.00 68.81 176 SER A N 1
ATOM 1391 C CA . SER A 1 176 ? -21.281 -31.432 19.542 1.00 68.81 176 SER A CA 1
ATOM 1392 C C . SER A 1 176 ? -21.021 -31.735 21.014 1.00 68.81 176 SER A C 1
ATOM 1394 O O . SER A 1 176 ? -21.655 -32.640 21.543 1.00 68.81 176 SER A O 1
ATOM 1396 N N . PHE A 1 177 ? -20.202 -30.925 21.693 1.00 72.00 177 PHE A N 1
ATOM 1397 C CA . PHE A 1 177 ? -19.970 -31.047 23.134 1.00 72.00 177 PHE A CA 1
ATOM 1398 C C . PHE A 1 177 ? -21.272 -30.896 23.940 1.00 72.00 177 PHE A C 1
ATOM 1400 O O . PHE A 1 177 ? -21.587 -31.733 24.784 1.00 72.00 177 PHE A O 1
ATOM 1407 N N . PHE A 1 178 ? -22.087 -29.877 23.638 1.00 62.28 178 PHE A N 1
ATOM 1408 C CA . PHE A 1 178 ? -23.383 -29.696 24.305 1.00 62.28 178 PHE A CA 1
ATOM 1409 C C . PHE A 1 178 ? -24.364 -30.838 24.017 1.00 62.28 178 PHE A C 1
ATOM 1411 O O . PHE A 1 178 ? -25.110 -31.241 24.908 1.00 62.28 178 PHE A O 1
ATOM 1418 N N . LYS A 1 179 ? -24.369 -31.383 22.794 1.00 64.94 179 LYS A N 1
ATOM 1419 C CA . LYS A 1 179 ? -25.186 -32.558 22.463 1.00 64.94 179 LYS A CA 1
ATOM 1420 C C . LYS A 1 179 ? -24.755 -33.793 23.247 1.00 64.94 179 LYS A C 1
ATOM 1422 O O . LYS A 1 179 ? -25.630 -34.474 23.764 1.00 64.94 179 LYS A O 1
ATOM 1427 N N . GLU A 1 180 ? -23.455 -34.048 23.371 1.00 69.00 180 GLU A N 1
ATOM 1428 C CA . GLU A 1 180 ? -22.932 -35.162 24.171 1.00 69.00 180 GLU A CA 1
ATOM 1429 C C . GLU A 1 180 ? -23.309 -35.023 25.650 1.00 69.00 180 GLU A C 1
ATOM 1431 O O . GLU A 1 180 ? -23.805 -35.983 26.241 1.00 69.00 180 GLU A O 1
ATOM 1436 N N . MET A 1 181 ? -23.192 -33.817 26.221 1.00 59.91 181 MET A N 1
ATOM 1437 C CA . MET A 1 181 ? -23.615 -33.535 27.600 1.00 59.91 181 MET A CA 1
ATOM 1438 C C . MET A 1 181 ? -25.112 -33.787 27.831 1.00 59.91 181 MET A C 1
ATOM 1440 O O . MET A 1 181 ? -25.493 -34.313 28.870 1.00 59.91 181 MET A O 1
ATOM 1444 N N . MET A 1 182 ? -25.958 -33.444 26.857 1.00 56.72 182 MET A N 1
ATOM 1445 C CA . MET A 1 182 ? -27.414 -33.641 26.920 1.00 56.72 182 MET A CA 1
ATOM 1446 C C . MET A 1 182 ? -27.845 -35.098 26.677 1.00 56.72 182 MET A C 1
ATOM 1448 O O . MET A 1 182 ? -29.005 -35.437 26.896 1.00 56.72 182 MET A O 1
ATOM 1452 N N . THR A 1 183 ? -26.935 -35.956 26.209 1.00 59.72 183 THR A N 1
ATOM 1453 C CA . THR A 1 183 ? -27.165 -37.398 26.015 1.00 59.72 183 THR A CA 1
ATOM 1454 C C . THR A 1 183 ? -26.546 -38.270 27.103 1.00 59.72 183 THR A C 1
ATOM 1456 O O . THR A 1 183 ? -26.673 -39.493 27.037 1.00 59.72 183 THR A O 1
ATOM 1459 N N . LEU A 1 184 ? -25.896 -37.674 28.110 1.00 51.16 184 LEU A N 1
ATOM 1460 C CA . LEU A 1 184 ? -25.470 -38.421 29.287 1.00 51.16 184 LEU A CA 1
ATOM 1461 C C . LEU A 1 184 ? -26.723 -38.976 29.986 1.00 51.16 184 LEU A C 1
ATOM 1463 O O . LEU A 1 184 ? -27.630 -38.205 30.307 1.00 51.16 184 LEU A O 1
ATOM 1467 N N . PRO A 1 185 ? -26.824 -40.301 30.196 1.00 48.47 185 PRO A N 1
ATOM 1468 C CA . PRO A 1 185 ? -27.942 -40.863 30.932 1.00 48.47 185 PRO A CA 1
ATOM 1469 C C . PRO A 1 185 ? -27.926 -40.271 32.341 1.00 48.47 185 PRO A C 1
ATOM 1471 O O . PRO A 1 185 ? -26.872 -40.252 32.979 1.00 48.47 185 PRO A O 1
ATOM 1474 N N . ASN A 1 186 ? -29.087 -39.795 32.808 1.00 47.16 186 ASN A N 1
ATOM 1475 C CA . ASN A 1 186 ? -29.296 -39.442 34.210 1.00 47.16 186 ASN A CA 1
ATOM 1476 C C . ASN A 1 186 ? -28.637 -40.523 35.068 1.00 47.16 186 ASN A C 1
ATOM 1478 O O . ASN A 1 186 ? -29.003 -41.698 34.951 1.00 47.16 186 ASN A O 1
ATOM 1482 N N . GLN A 1 187 ? -27.658 -40.134 35.888 1.00 46.00 187 GLN A N 1
ATOM 1483 C CA . GLN A 1 187 ? -27.216 -40.975 36.987 1.00 46.00 187 GLN A CA 1
ATOM 1484 C C . GLN A 1 187 ? -28.472 -41.271 37.801 1.00 46.00 187 GLN A C 1
ATOM 1486 O O . GLN A 1 187 ? -29.052 -40.374 38.408 1.00 46.00 187 GLN A O 1
ATOM 1491 N N . LYS A 1 188 ? -28.958 -42.507 37.670 1.00 40.69 188 LYS A N 1
ATOM 1492 C CA . LYS A 1 188 ? -30.051 -43.023 38.475 1.00 40.69 188 LYS A CA 1
ATOM 1493 C C . LYS A 1 188 ? -29.623 -42.938 39.929 1.00 40.69 188 LYS A C 1
ATOM 1495 O O . LYS A 1 188 ? -28.482 -43.258 40.253 1.00 40.69 188 LYS A O 1
ATOM 1500 N N . ASP A 1 189 ? -30.570 -42.507 40.741 1.00 45.28 189 ASP A N 1
ATOM 1501 C CA . ASP A 1 189 ? -30.556 -42.598 42.186 1.00 45.28 189 ASP A CA 1
ATOM 1502 C C . ASP A 1 189 ? -30.027 -43.968 42.637 1.00 45.28 189 ASP A C 1
ATOM 1504 O O . ASP A 1 189 ? -30.638 -44.998 42.346 1.00 45.28 189 ASP A O 1
ATOM 1508 N N . ASP A 1 190 ? -28.913 -43.977 43.368 1.00 38.03 190 ASP A N 1
ATOM 1509 C CA . ASP A 1 190 ? -28.611 -45.070 44.287 1.00 38.03 190 ASP A CA 1
ATOM 1510 C C . ASP A 1 190 ? -29.327 -44.750 45.608 1.00 38.03 190 ASP A C 1
ATOM 1512 O O . ASP A 1 190 ? -28.763 -44.187 46.549 1.00 38.03 190 ASP A O 1
ATOM 1516 N N . GLU A 1 191 ? -30.617 -45.091 45.659 1.00 42.59 191 GLU A N 1
ATOM 1517 C CA . GLU A 1 191 ? -31.295 -45.388 46.919 1.00 42.59 191 GLU A CA 1
ATOM 1518 C C . GLU A 1 191 ? -30.609 -46.602 47.557 1.00 42.59 191 GLU A C 1
ATOM 1520 O O . GLU A 1 191 ? -30.707 -47.723 47.055 1.00 42.59 191 GLU A O 1
ATOM 1525 N N . VAL A 1 192 ? -29.970 -46.405 48.711 1.00 37.53 192 VAL A N 1
ATOM 1526 C CA . VAL A 1 192 ? -29.686 -47.502 49.641 1.00 37.53 192 VAL A CA 1
ATOM 1527 C C . VAL A 1 192 ? -30.356 -47.205 50.980 1.00 37.53 192 VAL A C 1
ATOM 1529 O O . VAL A 1 192 ? -29.811 -46.533 51.846 1.00 37.53 192 VAL A O 1
ATOM 1532 N N . VAL A 1 193 ? -31.561 -47.770 51.082 1.00 35.16 193 VAL A N 1
ATOM 1533 C CA . VAL A 1 193 ? -32.133 -48.484 52.235 1.00 35.16 193 VAL A CA 1
ATOM 1534 C C . VAL A 1 193 ? -32.429 -47.678 53.509 1.00 35.16 193 VAL A C 1
ATOM 1536 O O . VAL A 1 193 ? -31.568 -47.354 54.320 1.00 35.16 193 VAL A O 1
ATOM 1539 N N . HIS A 1 194 ? -33.735 -47.494 53.722 1.00 37.16 194 HIS A N 1
ATOM 1540 C CA . HIS A 1 194 ? -34.378 -47.324 55.021 1.00 37.16 194 HIS A CA 1
ATOM 1541 C C . HIS A 1 194 ? -33.998 -48.435 56.012 1.00 37.16 194 HIS A C 1
ATOM 1543 O O . HIS A 1 194 ? -34.238 -49.604 55.728 1.00 37.16 194 HIS A O 1
ATOM 1549 N N . GLU A 1 195 ? -33.629 -48.059 57.237 1.00 38.66 195 GLU A N 1
ATOM 1550 C CA . GLU A 1 195 ? -34.156 -48.734 58.424 1.00 38.66 195 GLU A CA 1
ATOM 1551 C C . GLU A 1 195 ? -34.311 -47.754 59.600 1.00 38.66 195 GLU A C 1
ATOM 1553 O O . GLU A 1 195 ? -33.625 -46.741 59.706 1.00 38.66 195 GLU A O 1
ATOM 1558 N N . GLN A 1 196 ? -35.341 -48.034 60.393 1.00 40.88 196 GLN A N 1
ATOM 1559 C CA . GLN A 1 196 ? -36.023 -47.224 61.410 1.00 40.88 196 GLN A CA 1
ATOM 1560 C C . GLN A 1 196 ? -35.085 -46.834 62.581 1.00 40.88 196 GLN A C 1
ATOM 1562 O O . GLN A 1 196 ? -34.087 -47.495 62.818 1.00 40.88 196 GLN A O 1
ATOM 1567 N N . ALA A 1 197 ? -35.317 -45.790 63.379 1.00 35.97 197 ALA A N 1
ATOM 1568 C CA . ALA A 1 197 ? -36.477 -45.611 64.245 1.00 35.97 197 ALA A CA 1
ATOM 1569 C C . ALA A 1 197 ? -36.495 -44.200 64.864 1.00 35.97 197 ALA A C 1
ATOM 1571 O O . ALA A 1 197 ? -35.469 -43.547 65.039 1.00 35.97 197 ALA A O 1
ATOM 1572 N N . GLN A 1 198 ? -37.709 -43.769 65.194 1.00 43.50 198 GLN A N 1
ATOM 1573 C CA . GLN A 1 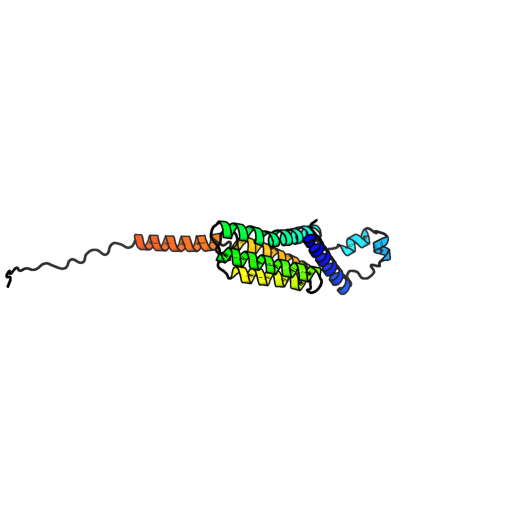198 ? -38.047 -42.563 65.941 1.00 43.50 198 GLN A CA 1
ATOM 1574 C C . GLN A 1 198 ? -37.398 -42.548 67.332 1.00 43.50 198 GLN A C 1
ATOM 1576 O O . GLN A 1 198 ? -37.450 -43.561 68.019 1.00 43.50 198 GLN A O 1
ATOM 1581 N N . GLU A 1 199 ? -36.980 -41.372 67.808 1.00 36.56 199 GLU A N 1
ATOM 1582 C CA . GLU A 1 199 ? -37.420 -40.903 69.128 1.00 36.56 199 GLU A CA 1
ATOM 1583 C C . GLU A 1 199 ? -37.290 -39.379 69.286 1.00 36.56 199 GLU A C 1
ATOM 1585 O O . GLU A 1 199 ? -36.301 -38.746 68.921 1.00 36.56 199 GLU A O 1
ATOM 1590 N N . PHE A 1 200 ? -38.374 -38.806 69.802 1.00 36.66 200 PHE A N 1
ATOM 1591 C CA . PHE A 1 200 ? -38.538 -37.436 70.273 1.00 36.66 200 PHE A CA 1
ATOM 1592 C C . PHE A 1 200 ? -37.653 -37.175 71.509 1.00 36.66 200 PHE A C 1
ATOM 1594 O O . PHE A 1 200 ? -37.508 -38.053 72.348 1.00 36.66 200 PHE A O 1
ATOM 1601 N N . VAL A 1 201 ? -37.189 -35.935 71.701 1.00 35.16 201 VAL A N 1
ATOM 1602 C CA . VAL A 1 201 ? -37.618 -35.021 72.788 1.00 35.16 201 VAL A CA 1
ATOM 1603 C C . VAL A 1 201 ? -36.669 -33.817 72.858 1.00 35.16 201 VAL A C 1
ATOM 1605 O O . VAL A 1 201 ? -35.451 -33.931 72.935 1.00 35.16 201 VAL A O 1
ATOM 1608 N N . VAL A 1 202 ? -37.301 -32.646 72.866 1.00 39.09 202 VAL A N 1
ATOM 1609 C CA . VAL A 1 202 ? -36.761 -31.321 73.174 1.00 39.09 202 VAL A CA 1
ATOM 1610 C C . VAL A 1 202 ? -36.380 -31.222 74.654 1.00 39.09 202 VAL A C 1
ATOM 1612 O O . VAL A 1 202 ? -37.224 -31.502 75.507 1.00 39.09 202 VAL A O 1
ATOM 1615 N N . ARG A 1 203 ? -35.183 -30.704 74.948 1.00 40.41 203 ARG A N 1
ATOM 1616 C CA . ARG A 1 203 ? -34.952 -29.629 75.932 1.00 40.41 203 ARG A CA 1
ATOM 1617 C C . ARG A 1 203 ? -33.565 -29.025 75.776 1.00 40.41 203 ARG A C 1
ATOM 1619 O O . ARG A 1 203 ? -32.598 -29.807 75.699 1.00 40.41 203 ARG A O 1
#

Foldseek 3Di:
DDPLLVLLLVQLLVLLLVVCVVVCLLPPPDPVNVVVVDVVSVCSSCPPPPSVLSSVLSVVLVVLLVVLQVVLVVCVVVVVPVLSVLSVVLSVQLVVLSVCSNVVVDHSLCSLVVNLVSLVVSCPDCNVVDPPSVVSSLVNNQSSVVSVVSSVPPDDRDDDDPPCVVVVVVVVVVVVVVVVVVPPPPPDDPDDDDDDDDDDDDD

pLDDT: mean 80.09, std 17.46, range [35.16, 96.69]

Organism: NCBI:txid453

Radius of gyration: 30.22 Å; chains: 1; bounding box: 59×62×108 Å

Sequence (203 aa):
MEENHFVLFTQVLLNILNEKKKEGRLDGVTYKDVLKKENNVRDLIWEGIDLDQIYEVTKEICVQFKQFSSKADDLEKRGYKTEAGIARQLATDLEGKQTLLKTGDISVSDFFTGGITLIEAAEKTTLVDLRGFGKFFNDLVNRLITMLNHLGAHIPAVVREPDSAAKLTATRTNLSFFKEMMTLPNQKDDEVVHEQAQEFVVR